Protein AF-A0A1B8Y623-F1 (afdb_monomer)

Nearest PDB structures (foldseek):
  3lg7-assembly1_C  TM=6.177E-01  e=3.007E-01  synthetic construct

Structure (mmCIF, N/CA/C/O backbone):
data_AF-A0A1B8Y623-F1
#
_entry.id   AF-A0A1B8Y623-F1
#
loop_
_atom_site.group_PDB
_atom_site.id
_atom_site.type_symbol
_atom_site.label_atom_id
_atom_site.label_alt_id
_atom_site.label_comp_id
_atom_site.label_asym_id
_atom_site.label_entity_id
_atom_site.label_seq_id
_atom_site.pdbx_PDB_ins_code
_atom_site.Cartn_x
_atom_site.Cartn_y
_atom_site.Cartn_z
_atom_site.occupancy
_atom_site.B_iso_or_equiv
_atom_site.auth_seq_id
_atom_site.auth_comp_id
_atom_site.auth_asym_id
_atom_site.auth_atom_id
_atom_site.pdbx_PDB_model_num
ATOM 1 N N . MET A 1 1 ? -13.563 -44.227 19.680 1.00 49.62 1 MET A N 1
ATOM 2 C CA . MET A 1 1 ? -14.742 -44.428 18.808 1.00 49.62 1 MET A CA 1
ATOM 3 C C . MET A 1 1 ? -15.336 -43.044 18.567 1.00 49.62 1 MET A C 1
ATOM 5 O O . MET A 1 1 ? -15.909 -42.507 19.497 1.00 49.62 1 MET A O 1
ATOM 9 N N . ALA A 1 2 ? -15.130 -42.339 17.462 1.00 50.56 2 ALA A N 1
ATOM 10 C CA . ALA A 1 2 ? -14.701 -42.724 16.129 1.00 50.56 2 ALA A CA 1
ATOM 11 C C . ALA A 1 2 ? -13.635 -41.743 15.606 1.00 50.56 2 ALA A C 1
ATOM 13 O O . ALA A 1 2 ? -13.769 -40.533 15.778 1.00 50.56 2 ALA A O 1
ATOM 14 N N . ASP A 1 3 ? -12.597 -42.313 14.998 1.00 50.31 3 ASP A N 1
ATOM 15 C CA . ASP A 1 3 ? -11.671 -41.646 14.091 1.00 50.31 3 ASP A CA 1
ATOM 16 C C . ASP A 1 3 ? -12.395 -41.379 12.769 1.00 50.31 3 ASP A C 1
ATOM 18 O O . ASP A 1 3 ? -12.909 -42.317 12.156 1.00 50.31 3 ASP A O 1
ATOM 22 N N . THR A 1 4 ? -12.396 -40.130 12.305 1.00 61.69 4 THR A N 1
ATOM 23 C CA . THR A 1 4 ? -12.711 -39.820 10.906 1.00 61.69 4 THR A CA 1
ATOM 24 C C . THR A 1 4 ? -11.558 -39.022 10.325 1.00 61.69 4 THR A C 1
ATOM 26 O O . THR A 1 4 ? -11.451 -37.805 10.461 1.00 61.69 4 THR A O 1
ATOM 29 N N . LEU A 1 5 ? -10.667 -39.797 9.724 1.00 59.12 5 LEU A N 1
ATOM 30 C CA . LEU A 1 5 ? -9.517 -39.425 8.926 1.00 59.12 5 LEU A CA 1
ATOM 31 C C . LEU A 1 5 ? -10.034 -38.917 7.567 1.00 59.12 5 LEU A C 1
ATOM 33 O O . LEU A 1 5 ? -10.487 -39.713 6.750 1.00 59.12 5 LEU A O 1
ATOM 37 N N . LEU A 1 6 ? -10.020 -37.601 7.339 1.00 58.44 6 LEU A N 1
ATOM 38 C CA . LEU A 1 6 ? -10.226 -37.022 6.007 1.00 58.44 6 LEU A CA 1
ATOM 39 C C . LEU A 1 6 ? -8.865 -36.684 5.407 1.00 58.44 6 LEU A C 1
ATOM 41 O O . LEU A 1 6 ? -8.261 -35.651 5.684 1.00 58.44 6 LEU A O 1
ATOM 45 N N . GLN A 1 7 ? -8.392 -37.639 4.617 1.00 50.59 7 GLN A N 1
ATOM 46 C CA . GLN A 1 7 ? -7.252 -37.549 3.727 1.00 50.59 7 GLN A CA 1
ATOM 47 C C . GLN A 1 7 ? -7.792 -37.097 2.363 1.00 50.59 7 GLN A C 1
ATOM 49 O O . GLN A 1 7 ? -8.251 -37.916 1.574 1.00 50.59 7 GLN A O 1
ATOM 54 N N . GLU A 1 8 ? -7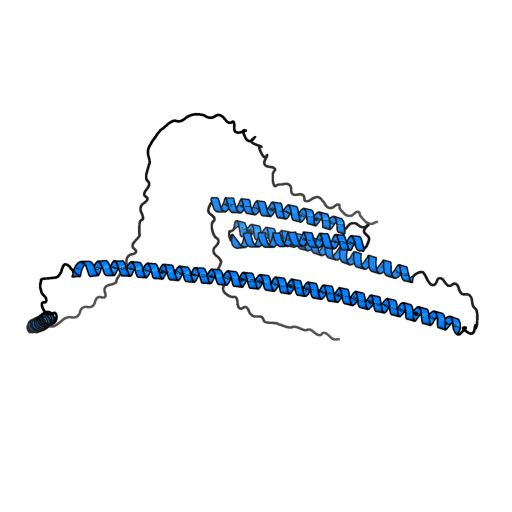.802 -35.787 2.110 1.00 57.69 8 GLU A N 1
ATOM 55 C CA . GLU A 1 8 ? -7.973 -35.251 0.755 1.00 57.69 8 GLU A CA 1
ATOM 56 C C . GLU A 1 8 ? -6.587 -35.067 0.129 1.00 57.69 8 GLU A C 1
ATOM 58 O O . GLU A 1 8 ? -5.904 -34.062 0.325 1.00 57.69 8 GLU A O 1
ATOM 63 N N . GLU A 1 9 ? -6.160 -36.088 -0.614 1.00 56.00 9 GLU A N 1
ATOM 64 C CA . GLU A 1 9 ? -5.077 -35.992 -1.590 1.00 56.00 9 GLU A CA 1
ATOM 65 C C . GLU A 1 9 ? -5.577 -35.206 -2.812 1.00 56.00 9 GLU A C 1
ATOM 67 O O . GLU A 1 9 ? -6.118 -35.760 -3.767 1.00 56.00 9 GLU A O 1
ATOM 72 N N . GLY A 1 10 ? -5.408 -33.885 -2.769 1.00 56.00 10 GLY A N 1
ATOM 73 C CA . GLY A 1 10 ? -5.529 -33.012 -3.934 1.00 56.00 10 GLY A CA 1
ATOM 74 C C . GLY A 1 10 ? -4.239 -33.035 -4.751 1.00 56.00 10 GLY A C 1
ATOM 75 O O . GLY A 1 10 ? -3.287 -32.318 -4.447 1.00 56.00 10 GLY A O 1
ATOM 76 N N . ALA A 1 11 ? -4.201 -33.882 -5.777 1.00 55.94 11 ALA A N 1
ATOM 77 C CA . ALA A 1 11 ? -3.139 -33.938 -6.773 1.00 55.94 11 ALA A CA 1
ATOM 78 C C . ALA A 1 11 ? -3.248 -32.769 -7.773 1.00 55.94 11 ALA A C 1
ATOM 80 O O . ALA A 1 11 ? -3.651 -32.963 -8.918 1.00 55.94 11 ALA A O 1
ATOM 81 N N . ASP A 1 12 ? -2.849 -31.564 -7.363 1.00 53.03 12 ASP A N 1
ATOM 82 C CA . ASP A 1 12 ? -2.636 -30.445 -8.289 1.00 53.03 12 ASP A CA 1
ATOM 83 C C . ASP A 1 12 ? -1.227 -30.534 -8.880 1.00 53.03 12 ASP A C 1
ATOM 85 O O . ASP A 1 12 ? -0.233 -30.005 -8.378 1.00 53.03 12 ASP A O 1
ATOM 89 N N . ASN A 1 13 ? -1.171 -31.318 -9.952 1.00 48.97 13 ASN A N 1
ATOM 90 C CA . ASN A 1 13 ? 0.014 -31.637 -10.719 1.00 48.97 13 ASN A CA 1
ATOM 91 C C . ASN A 1 13 ? 0.504 -30.412 -11.507 1.00 48.97 13 ASN A C 1
ATOM 93 O O . ASN A 1 13 ? -0.263 -29.709 -12.167 1.00 48.97 13 ASN A O 1
ATOM 97 N N . LEU A 1 14 ? 1.813 -30.193 -11.422 1.00 52.66 14 LEU A N 1
ATOM 98 C CA . LEU A 1 14 ? 2.564 -29.085 -11.985 1.00 52.66 14 LEU A CA 1
ATOM 99 C C . LEU A 1 14 ? 2.346 -28.932 -13.499 1.00 52.66 14 LEU A C 1
ATOM 101 O O . LEU A 1 14 ? 2.847 -29.724 -14.295 1.00 52.66 14 LEU A O 1
ATOM 105 N N . THR A 1 15 ? 1.773 -27.808 -13.923 1.00 50.00 15 THR A N 1
ATOM 106 C CA . THR A 1 15 ? 2.213 -27.160 -15.165 1.00 50.00 15 THR A CA 1
ATOM 107 C C . THR A 1 15 ? 3.354 -26.212 -14.820 1.00 50.00 15 THR A C 1
ATOM 109 O O . THR A 1 15 ? 3.158 -25.011 -14.627 1.00 50.00 15 THR A O 1
ATOM 112 N N . GLU A 1 16 ? 4.555 -26.776 -14.702 1.00 50.34 16 GLU A N 1
ATOM 113 C CA . GLU A 1 16 ? 5.818 -26.048 -14.598 1.00 50.34 16 GLU A CA 1
ATOM 114 C C . GLU A 1 16 ? 6.080 -25.368 -15.950 1.00 50.34 16 GLU A C 1
ATOM 116 O O . GLU A 1 16 ? 6.773 -25.873 -16.833 1.00 50.34 16 GLU A O 1
ATOM 121 N N . ALA A 1 17 ? 5.417 -24.230 -16.167 1.00 56.19 17 ALA A N 1
ATOM 122 C CA . ALA A 1 17 ? 5.693 -23.373 -17.303 1.00 56.19 17 ALA A CA 1
ATOM 123 C C . ALA A 1 17 ? 7.178 -23.005 -17.239 1.00 56.19 17 ALA A C 1
ATOM 125 O O . ALA A 1 17 ? 7.619 -22.353 -16.297 1.00 56.19 17 ALA A O 1
ATOM 126 N N . SER A 1 18 ? 7.947 -23.461 -18.228 1.00 54.50 18 SER A N 1
ATOM 127 C CA . SER A 1 18 ? 9.376 -23.195 -18.374 1.00 54.50 18 SER A CA 1
ATOM 128 C C . SER A 1 18 ? 9.623 -21.682 -18.458 1.00 54.50 18 SER A C 1
ATOM 130 O O . SER A 1 18 ? 9.626 -21.078 -19.535 1.00 54.50 18 SER A O 1
ATOM 132 N N . VAL A 1 19 ? 9.787 -21.037 -17.300 1.00 67.75 19 VAL A N 1
ATOM 133 C CA . VAL A 1 19 ? 10.164 -19.629 -17.202 1.00 67.75 19 VAL A CA 1
ATOM 134 C C . VAL A 1 19 ? 11.637 -19.555 -17.571 1.00 67.75 19 VAL A C 1
ATOM 136 O O . VAL A 1 19 ? 12.518 -19.829 -16.759 1.00 67.75 19 VAL A O 1
ATOM 139 N N . LYS A 1 20 ? 11.910 -19.213 -18.833 1.00 78.31 20 LYS A N 1
ATOM 140 C CA . LYS A 1 20 ? 13.273 -18.950 -19.304 1.00 78.31 20 LYS A CA 1
ATOM 141 C C . LYS A 1 20 ? 13.940 -17.944 -18.349 1.00 78.31 20 LYS A C 1
ATOM 143 O O . LYS A 1 20 ? 13.344 -16.893 -18.093 1.00 78.31 20 LYS A O 1
ATOM 148 N N . PRO A 1 21 ? 15.149 -18.229 -17.832 1.00 75.12 21 PRO A N 1
ATOM 149 C CA . PRO A 1 21 ? 15.810 -17.367 -16.861 1.00 75.12 21 PRO A CA 1
ATOM 150 C C . PRO A 1 21 ? 15.999 -15.966 -17.447 1.00 75.12 21 PRO A C 1
ATOM 152 O O . PRO A 1 21 ? 16.579 -15.784 -18.522 1.00 75.12 21 PRO A O 1
ATOM 155 N N . LYS A 1 22 ? 15.455 -14.966 -16.748 1.00 80.19 22 LYS A N 1
ATOM 156 C CA . LYS A 1 22 ? 15.539 -13.559 -17.144 1.00 80.19 22 LYS A CA 1
ATOM 157 C C . LYS A 1 22 ? 17.007 -13.130 -17.068 1.00 80.19 22 LYS A C 1
ATOM 159 O O . LYS A 1 22 ? 17.642 -13.291 -16.031 1.00 80.19 22 LYS A O 1
ATOM 164 N N . ARG A 1 23 ? 17.564 -12.626 -18.175 1.00 85.06 23 ARG A N 1
ATOM 165 C CA . ARG A 1 23 ? 18.974 -12.203 -18.238 1.00 85.06 23 ARG A CA 1
ATOM 166 C C . ARG A 1 23 ? 19.215 -11.058 -17.247 1.00 85.06 23 ARG A C 1
ATOM 168 O O . ARG A 1 23 ? 18.448 -10.096 -17.232 1.00 85.06 23 ARG A O 1
ATOM 175 N N . VAL A 1 24 ? 20.266 -11.172 -16.439 1.00 85.56 24 VAL A N 1
ATOM 176 C CA . VAL A 1 24 ? 20.729 -10.107 -15.537 1.00 85.56 24 VAL A CA 1
ATOM 177 C C . VAL A 1 24 ? 21.512 -9.085 -16.359 1.00 85.56 24 VAL A C 1
ATOM 179 O O . VAL A 1 24 ? 22.412 -9.453 -17.117 1.00 85.56 24 VAL A O 1
ATOM 182 N N . THR A 1 25 ? 21.158 -7.807 -16.237 1.00 86.44 25 THR A N 1
ATOM 183 C CA . THR A 1 25 ? 21.786 -6.722 -17.005 1.00 86.44 25 THR A CA 1
ATOM 184 C C . THR A 1 25 ? 22.965 -6.141 -16.225 1.00 86.44 25 THR A C 1
ATOM 186 O O . THR A 1 25 ? 22.852 -5.890 -15.028 1.00 86.44 25 THR A O 1
ATOM 189 N N . LYS A 1 26 ? 24.100 -5.885 -16.887 1.00 90.00 26 LYS A N 1
ATOM 190 C CA . LYS A 1 26 ? 25.197 -5.089 -16.308 1.00 90.00 26 LYS A CA 1
ATOM 191 C C . LYS A 1 26 ? 24.937 -3.607 -16.579 1.00 90.00 26 LYS A C 1
ATOM 193 O O . LYS A 1 26 ? 24.734 -3.230 -17.731 1.00 90.00 26 LYS A O 1
ATOM 198 N N . LEU A 1 27 ? 24.923 -2.780 -15.536 1.00 89.00 27 LEU A N 1
ATOM 199 C CA . LEU A 1 27 ? 24.710 -1.336 -15.671 1.00 89.00 27 LEU A CA 1
ATOM 200 C C . LEU A 1 27 ? 25.965 -0.632 -16.191 1.00 89.00 27 LEU A C 1
ATOM 202 O O . LEU A 1 27 ? 27.092 -1.015 -15.875 1.00 89.00 27 LEU A O 1
ATOM 206 N N . SER A 1 28 ? 25.754 0.445 -16.950 1.00 94.31 28 SER A N 1
ATOM 207 C CA . SER A 1 28 ? 26.811 1.423 -17.211 1.00 94.31 28 SER A CA 1
ATOM 208 C C . SER A 1 28 ? 27.180 2.156 -15.916 1.00 94.31 28 SER A C 1
ATOM 210 O O . SER A 1 28 ? 26.351 2.259 -15.012 1.00 94.31 28 SER A O 1
ATOM 212 N N . TRP A 1 29 ? 28.388 2.723 -15.838 1.00 94.44 29 TRP A N 1
ATOM 213 C CA . TRP A 1 29 ? 28.832 3.479 -14.658 1.00 94.44 29 TRP A CA 1
ATOM 214 C C . TRP A 1 29 ? 27.854 4.605 -14.275 1.00 94.44 29 TRP A C 1
ATOM 216 O O . TRP A 1 29 ? 27.431 4.693 -13.128 1.00 94.44 29 TRP A O 1
ATOM 226 N N . LYS A 1 30 ? 27.389 5.387 -15.259 1.00 95.50 30 LYS A N 1
ATOM 227 C CA . LYS A 1 30 ? 26.415 6.468 -15.036 1.00 95.50 30 LYS A CA 1
ATOM 228 C C . LYS A 1 30 ? 25.046 5.948 -14.584 1.00 95.50 30 LYS A C 1
ATOM 230 O O . LYS A 1 30 ? 24.371 6.576 -13.777 1.00 95.50 30 LYS A O 1
ATOM 235 N N . SER A 1 31 ? 24.621 4.794 -15.100 1.00 93.56 31 SER A N 1
ATOM 236 C CA . SER A 1 31 ? 23.370 4.160 -14.667 1.00 93.56 31 SER A CA 1
ATOM 237 C C . SER A 1 31 ? 23.472 3.610 -13.244 1.00 93.56 31 SER A C 1
ATOM 239 O O . SER A 1 31 ? 22.478 3.634 -12.527 1.00 93.56 31 SER A O 1
ATOM 241 N N . LYS A 1 32 ? 24.658 3.138 -12.839 1.00 95.38 32 LYS A N 1
ATOM 242 C CA . LYS A 1 32 ? 24.933 2.695 -11.470 1.00 95.38 32 LYS A CA 1
ATOM 243 C C . LYS A 1 32 ? 24.890 3.864 -10.484 1.00 95.38 32 LYS A C 1
ATOM 245 O O . LYS A 1 32 ? 24.178 3.770 -9.496 1.00 95.38 32 LYS A O 1
ATOM 250 N N . GLU A 1 33 ? 25.538 4.981 -10.803 1.00 96.25 33 GLU A N 1
ATOM 251 C CA . GLU A 1 33 ? 25.463 6.204 -9.988 1.00 96.25 33 GLU A CA 1
ATOM 252 C C . GLU A 1 33 ? 24.008 6.677 -9.816 1.00 96.25 33 GLU A C 1
ATOM 254 O O . GLU A 1 33 ? 23.556 6.933 -8.703 1.00 96.25 33 GLU A O 1
ATOM 259 N N . ASN A 1 34 ? 23.226 6.709 -10.902 1.00 96.12 34 ASN A N 1
ATOM 260 C CA . ASN A 1 34 ? 21.810 7.074 -10.822 1.00 96.12 34 ASN A CA 1
ATOM 261 C C . ASN A 1 34 ? 20.988 6.083 -9.978 1.00 96.12 34 ASN A C 1
ATOM 263 O O . ASN A 1 34 ? 20.088 6.492 -9.251 1.00 96.12 34 ASN A O 1
ATOM 267 N N . PHE A 1 35 ? 21.281 4.784 -10.078 1.00 96.44 35 PHE A N 1
ATOM 268 C CA . PHE A 1 35 ? 20.641 3.761 -9.254 1.00 96.44 35 PHE A CA 1
ATOM 269 C C . PHE A 1 35 ? 20.927 3.981 -7.764 1.00 96.44 35 PHE A C 1
ATOM 271 O O . PHE A 1 35 ? 19.989 3.971 -6.971 1.00 96.44 35 PHE A O 1
ATOM 278 N N . GLU A 1 36 ? 22.186 4.229 -7.400 1.00 97.19 36 GLU A N 1
ATOM 279 C CA . GLU A 1 36 ? 22.603 4.486 -6.017 1.00 97.19 36 GLU A CA 1
ATOM 280 C C . GLU A 1 36 ? 21.920 5.734 -5.442 1.00 97.19 36 GLU A C 1
ATOM 282 O O . GLU A 1 36 ? 21.384 5.676 -4.337 1.00 97.19 36 GLU A O 1
ATOM 287 N N . ILE A 1 37 ? 21.847 6.827 -6.211 1.00 97.31 37 ILE A N 1
ATOM 288 C CA . ILE A 1 37 ? 21.150 8.056 -5.797 1.00 97.31 37 ILE A CA 1
ATOM 289 C C . ILE A 1 37 ? 19.665 7.780 -5.536 1.00 97.31 37 ILE A C 1
ATOM 291 O O . ILE A 1 37 ? 19.159 8.092 -4.461 1.00 97.31 37 ILE A O 1
ATOM 295 N N . THR A 1 38 ? 18.961 7.159 -6.487 1.00 97.62 38 THR A N 1
ATOM 296 C CA . THR A 1 38 ? 17.529 6.857 -6.325 1.00 97.62 38 THR A CA 1
ATOM 297 C C . THR A 1 38 ? 17.280 5.881 -5.169 1.00 97.62 38 THR A C 1
ATOM 299 O O . THR A 1 38 ? 16.293 6.009 -4.445 1.00 97.62 38 THR A O 1
ATOM 302 N N . MET A 1 39 ? 18.165 4.902 -4.969 1.00 97.56 39 MET A N 1
ATOM 303 C CA . MET A 1 39 ? 18.090 3.960 -3.852 1.00 97.56 39 MET A CA 1
ATOM 304 C C . MET A 1 39 ? 18.246 4.668 -2.499 1.00 97.56 39 MET A C 1
ATOM 306 O O . MET A 1 39 ? 17.481 4.385 -1.574 1.00 97.56 39 MET A O 1
ATOM 310 N N . GLU A 1 40 ? 19.187 5.607 -2.388 1.00 97.75 40 GLU A N 1
ATOM 311 C CA . GLU A 1 40 ? 19.388 6.418 -1.183 1.00 97.75 40 GLU A CA 1
ATOM 312 C C . GLU A 1 40 ? 18.165 7.301 -0.897 1.00 97.75 40 GLU A C 1
ATOM 314 O O . GLU A 1 40 ? 17.663 7.315 0.227 1.00 97.75 40 GLU A O 1
ATOM 319 N N . GLU A 1 41 ? 17.609 7.960 -1.919 1.00 97.69 41 GLU A N 1
ATOM 320 C CA . GLU A 1 41 ? 16.383 8.762 -1.795 1.00 97.69 41 GLU A CA 1
ATOM 321 C C . GLU A 1 41 ? 15.216 7.936 -1.231 1.00 97.69 41 GLU A C 1
ATOM 323 O O . GLU A 1 41 ? 14.570 8.336 -0.257 1.00 97.69 41 GLU A O 1
ATOM 328 N N . PHE A 1 42 ? 14.974 6.741 -1.786 1.00 98.38 42 PHE A N 1
ATOM 329 C CA . PHE A 1 42 ? 13.956 5.834 -1.252 1.00 98.38 42 PHE A CA 1
ATOM 330 C C . PHE A 1 42 ? 14.261 5.405 0.182 1.00 98.38 42 PHE A C 1
ATOM 332 O O . PHE A 1 42 ? 13.339 5.321 0.995 1.00 98.38 42 PHE A O 1
ATOM 339 N N . SER A 1 43 ? 15.525 5.125 0.496 1.00 97.50 43 SER A N 1
ATOM 340 C CA . SER A 1 43 ? 15.951 4.661 1.818 1.00 97.50 43 SER A CA 1
ATOM 341 C C . SER A 1 43 ? 15.692 5.713 2.894 1.00 97.50 43 SER A C 1
ATOM 343 O O . SER A 1 43 ? 15.083 5.395 3.922 1.00 97.50 43 SER A O 1
ATOM 345 N N . VAL A 1 44 ? 16.057 6.972 2.633 1.00 97.94 44 VAL A N 1
ATOM 346 C CA . VAL A 1 44 ? 15.801 8.111 3.527 1.00 97.94 44 VAL A CA 1
ATOM 347 C C . VAL A 1 44 ? 14.299 8.321 3.728 1.00 97.94 44 VAL A C 1
ATOM 349 O O . VAL A 1 44 ? 13.827 8.392 4.868 1.00 97.94 44 VAL A O 1
ATOM 352 N N . ASP A 1 45 ? 13.516 8.338 2.648 1.00 98.00 45 ASP A N 1
ATOM 353 C CA . ASP A 1 45 ? 12.065 8.531 2.731 1.00 98.00 45 ASP A CA 1
ATOM 354 C C . ASP A 1 45 ? 11.360 7.383 3.475 1.00 98.00 45 ASP A C 1
ATOM 356 O O . ASP A 1 45 ? 10.434 7.605 4.268 1.00 98.00 45 ASP A O 1
ATOM 360 N N . LEU A 1 46 ? 11.784 6.138 3.236 1.00 98.38 46 LEU A N 1
ATOM 361 C CA . LEU A 1 46 ? 11.255 4.955 3.914 1.00 98.38 46 LEU A CA 1
ATOM 362 C C . LEU A 1 46 ? 11.600 4.962 5.400 1.00 98.38 46 LEU A C 1
ATOM 364 O O . LEU A 1 46 ? 10.738 4.610 6.211 1.00 98.38 46 LEU A O 1
ATOM 368 N N . ALA A 1 47 ? 12.821 5.359 5.764 1.00 97.94 47 ALA A N 1
ATOM 369 C CA . ALA A 1 47 ? 13.233 5.511 7.153 1.00 97.94 47 ALA A CA 1
ATOM 370 C C . ALA A 1 47 ? 12.378 6.570 7.859 1.00 97.94 47 ALA A C 1
ATOM 372 O O . ALA A 1 47 ? 11.744 6.263 8.868 1.00 97.94 47 ALA A O 1
ATOM 373 N N . HIS A 1 48 ? 12.240 7.758 7.267 1.00 97.94 48 HIS A N 1
ATOM 374 C CA . HIS A 1 48 ? 11.449 8.849 7.835 1.00 97.94 48 HIS A CA 1
ATOM 375 C C . HIS A 1 48 ? 9.973 8.464 8.053 1.00 97.94 48 HIS A C 1
ATOM 377 O O . HIS A 1 48 ? 9.393 8.689 9.120 1.00 97.94 48 HIS A O 1
ATOM 383 N N . ARG A 1 49 ? 9.338 7.825 7.061 1.00 97.81 49 ARG A N 1
ATOM 384 C CA . ARG A 1 49 ? 7.944 7.358 7.191 1.00 97.81 49 ARG A CA 1
ATOM 385 C C . ARG A 1 49 ? 7.798 6.235 8.212 1.00 97.81 49 ARG A C 1
ATOM 387 O O . ARG A 1 49 ? 6.782 6.168 8.910 1.00 97.81 49 ARG A O 1
ATOM 394 N N . TRP A 1 50 ? 8.789 5.352 8.304 1.00 98.50 50 TRP A N 1
ATOM 395 C CA . TRP A 1 50 ? 8.791 4.288 9.297 1.00 98.50 50 TRP A CA 1
ATOM 396 C C . TRP A 1 50 ? 8.936 4.838 10.718 1.00 98.50 50 TRP A C 1
ATOM 398 O O . TRP A 1 50 ? 8.151 4.465 11.585 1.00 98.50 50 TRP A O 1
ATOM 408 N N . GLU A 1 51 ? 9.847 5.781 10.959 1.00 98.19 51 GLU A N 1
ATOM 409 C CA . GLU A 1 51 ? 9.985 6.466 12.252 1.00 98.19 51 GLU A CA 1
ATOM 410 C C . GLU A 1 51 ? 8.680 7.139 12.674 1.00 98.19 51 GLU A C 1
ATOM 412 O O . GLU A 1 51 ? 8.217 6.971 13.805 1.00 98.19 51 GLU A O 1
ATOM 417 N N . ARG A 1 52 ? 8.018 7.824 11.736 1.00 98.06 52 ARG A N 1
ATOM 418 C CA . ARG A 1 52 ? 6.698 8.410 11.978 1.00 98.06 52 ARG A CA 1
ATOM 419 C C . ARG A 1 52 ? 5.654 7.345 12.322 1.00 98.06 52 ARG A C 1
ATOM 421 O O . ARG A 1 52 ? 4.841 7.555 13.217 1.00 98.06 52 ARG A O 1
ATOM 428 N N . THR A 1 53 ? 5.686 6.192 11.656 1.00 98.38 53 THR A N 1
ATOM 429 C CA . THR A 1 53 ? 4.810 5.054 11.979 1.00 98.38 53 THR A CA 1
ATOM 430 C C . THR A 1 53 ? 5.070 4.555 13.402 1.00 98.38 53 THR A C 1
ATOM 432 O O . THR A 1 53 ? 4.127 4.409 14.174 1.00 98.38 53 THR A O 1
ATOM 435 N N . VAL A 1 54 ? 6.337 4.369 13.784 1.00 98.19 54 VAL A N 1
ATOM 436 C CA . VAL A 1 54 ? 6.749 3.947 15.134 1.00 98.19 54 VAL A CA 1
ATOM 437 C C . VAL A 1 54 ? 6.316 4.956 16.202 1.00 98.19 54 VAL A C 1
ATOM 439 O O . VAL A 1 54 ? 5.883 4.552 17.284 1.00 98.19 54 VAL A O 1
ATOM 442 N N . HIS A 1 55 ? 6.369 6.255 15.903 1.00 97.94 55 HIS A N 1
ATOM 443 C CA . HIS A 1 55 ? 5.858 7.296 16.791 1.00 97.94 55 HIS A CA 1
ATOM 444 C C . HIS A 1 55 ? 4.360 7.104 17.080 1.00 97.94 55 HIS A C 1
ATOM 446 O O . HIS A 1 55 ? 3.971 7.011 18.244 1.00 97.94 55 HIS A O 1
ATOM 452 N N . TYR A 1 56 ? 3.530 6.931 16.046 1.00 97.44 56 TYR A N 1
ATOM 453 C CA . TYR A 1 56 ? 2.096 6.670 16.232 1.00 97.44 56 TYR A CA 1
ATOM 454 C C . TYR A 1 56 ? 1.809 5.305 16.870 1.00 97.44 56 TYR A C 1
ATOM 456 O O . TYR A 1 56 ? 0.881 5.202 17.667 1.00 97.44 56 TYR A O 1
ATOM 464 N N . MET A 1 57 ? 2.612 4.270 16.587 1.00 97.81 57 MET A N 1
ATOM 465 C CA . MET A 1 57 ? 2.534 2.982 17.296 1.00 97.81 57 MET A CA 1
ATOM 466 C C . MET A 1 57 ? 2.751 3.162 18.800 1.00 97.81 57 MET A C 1
ATOM 468 O O . MET A 1 57 ? 2.049 2.560 19.604 1.00 97.81 57 MET A O 1
ATOM 472 N N . SER A 1 58 ? 3.708 4.008 19.180 1.00 97.00 58 SER A N 1
ATOM 473 C CA . SER A 1 58 ? 3.989 4.320 20.583 1.00 97.00 58 SER A CA 1
ATOM 474 C C . SER A 1 58 ? 2.879 5.159 21.217 1.00 97.00 58 SER A C 1
ATOM 476 O O . SER A 1 58 ? 2.600 5.011 22.401 1.00 97.00 58 SER A O 1
ATOM 478 N N . GLU A 1 59 ? 2.222 6.029 20.444 1.00 95.75 59 GLU A N 1
ATOM 479 C CA . GLU A 1 59 ? 1.064 6.804 20.897 1.00 95.75 59 GLU A CA 1
ATOM 480 C C . GLU A 1 59 ? -0.133 5.891 21.210 1.00 95.75 59 GLU A C 1
ATOM 482 O O . GLU A 1 59 ? -0.738 6.030 22.271 1.00 95.75 59 GLU A O 1
ATOM 487 N N . VAL A 1 60 ? -0.461 4.928 20.340 1.00 96.31 60 VAL A N 1
ATOM 488 C CA . VAL A 1 60 ? -1.616 4.027 20.544 1.00 96.31 60 VAL A CA 1
ATOM 489 C C . VAL A 1 60 ? -1.396 2.998 21.656 1.00 96.31 60 VAL A C 1
ATOM 491 O O . VAL A 1 60 ? -2.356 2.522 22.260 1.00 96.31 60 VAL A O 1
ATOM 494 N N . THR A 1 61 ? -0.149 2.656 21.985 1.00 95.56 61 THR A N 1
ATOM 495 C CA . THR A 1 61 ? 0.152 1.711 23.073 1.00 95.56 61 THR A CA 1
ATOM 496 C C . THR A 1 61 ? 0.113 2.347 24.465 1.00 95.56 61 THR A C 1
ATOM 498 O O . THR A 1 61 ? 0.203 1.631 25.463 1.00 95.56 61 THR A O 1
ATOM 501 N N . GLN A 1 62 ? -0.092 3.665 24.586 1.00 94.31 62 GLN A N 1
ATOM 502 C CA . GLN A 1 62 ? -0.115 4.333 25.890 1.00 94.31 62 GLN A CA 1
ATOM 503 C C . GLN A 1 62 ? -1.317 3.901 26.751 1.00 94.31 62 GLN A C 1
ATOM 505 O O . GLN A 1 62 ? -2.462 3.984 26.292 1.00 94.31 62 GLN A O 1
ATOM 510 N N . PRO A 1 63 ? -1.113 3.514 28.026 1.00 87.31 63 PRO A N 1
ATOM 511 C CA . PRO A 1 63 ? -2.142 2.901 28.878 1.00 87.31 63 PRO A CA 1
ATOM 512 C C . PRO A 1 63 ? -3.289 3.846 29.290 1.00 87.31 63 PRO A C 1
ATOM 514 O O . PRO A 1 63 ? -4.355 3.381 29.688 1.00 87.31 63 PRO A O 1
ATOM 517 N N . SER A 1 64 ? -3.129 5.161 29.133 1.00 79.25 64 SER A N 1
ATOM 518 C CA . SER A 1 64 ? -4.012 6.180 29.732 1.00 79.25 64 SER A CA 1
ATOM 519 C C . SER A 1 64 ? -5.182 6.650 28.854 1.00 79.25 64 SER A C 1
ATOM 521 O O . SER A 1 64 ? -5.918 7.557 29.243 1.00 79.25 64 SER A O 1
ATOM 523 N N . GLN A 1 65 ? -5.340 6.100 27.651 1.00 84.75 65 GLN A N 1
ATOM 524 C CA . GLN A 1 65 ? -6.283 6.626 26.662 1.00 84.75 65 GLN A CA 1
ATOM 525 C C . GLN A 1 65 ? -7.717 6.132 26.877 1.00 84.75 65 GLN A C 1
ATOM 527 O O . GLN A 1 65 ? -7.962 4.956 27.148 1.00 84.75 65 GLN A O 1
ATOM 532 N N . ARG A 1 66 ? -8.679 7.047 26.706 1.00 94.06 66 ARG A N 1
ATOM 533 C CA . ARG A 1 66 ? -10.105 6.704 26.582 1.00 94.06 66 ARG A CA 1
ATOM 534 C C . ARG A 1 66 ? -10.368 6.060 25.218 1.00 94.06 66 ARG A C 1
ATOM 536 O O . ARG A 1 66 ? -9.666 6.369 24.261 1.00 94.06 66 ARG A O 1
ATOM 543 N N . VAL A 1 67 ? -11.438 5.268 25.106 1.00 94.38 67 VAL A N 1
ATOM 544 C CA . VAL A 1 67 ? -11.838 4.571 23.862 1.00 94.38 67 VAL A CA 1
ATOM 545 C C . VAL A 1 67 ? -11.799 5.489 22.633 1.00 94.38 67 VAL A C 1
ATOM 547 O O . VAL A 1 67 ? -11.066 5.203 21.696 1.00 94.38 67 VAL A O 1
ATOM 550 N N . LEU A 1 68 ? -12.474 6.645 22.676 1.00 93.38 68 LEU A N 1
ATOM 551 C CA . LEU A 1 68 ? -12.512 7.592 21.548 1.00 93.38 68 LEU A CA 1
ATOM 552 C C . LEU A 1 68 ? -11.127 8.141 21.155 1.00 93.38 68 LEU A C 1
ATOM 554 O O . LEU A 1 68 ? -10.862 8.401 19.983 1.00 93.38 68 LEU A O 1
ATOM 558 N N . GLN A 1 69 ? -10.233 8.337 22.129 1.00 94.75 69 GLN A N 1
ATOM 559 C CA . GLN A 1 69 ? -8.868 8.802 21.858 1.00 94.75 69 GLN A CA 1
ATOM 560 C C . GLN A 1 69 ? -8.048 7.701 21.186 1.00 94.75 69 GLN A C 1
ATOM 562 O O . GLN A 1 69 ? -7.321 7.982 20.235 1.00 94.75 69 GLN A O 1
ATOM 567 N N . LEU A 1 70 ? -8.210 6.463 21.659 1.00 95.50 70 LEU A N 1
ATOM 568 C CA . LEU A 1 70 ? -7.527 5.285 21.143 1.00 95.50 70 LEU A CA 1
ATOM 569 C C . LEU A 1 70 ? -7.980 4.963 19.711 1.00 95.50 70 LEU A C 1
ATOM 571 O O . LEU A 1 70 ? -7.143 4.731 18.846 1.00 95.50 70 LEU A O 1
ATOM 575 N N . GLU A 1 71 ? -9.282 5.048 19.428 1.00 95.19 71 GLU A N 1
ATOM 576 C CA . GLU A 1 71 ? -9.846 4.916 18.077 1.00 95.19 71 GLU A CA 1
ATOM 577 C C . GLU A 1 71 ? -9.296 5.991 17.127 1.00 95.19 71 GLU A C 1
ATOM 579 O O . GLU A 1 71 ? -8.823 5.679 16.031 1.00 95.19 71 GLU A O 1
ATOM 584 N N . GLY A 1 72 ? -9.280 7.257 17.559 1.00 95.25 72 GLY A N 1
ATOM 585 C CA . GLY A 1 72 ? -8.717 8.353 16.770 1.00 95.25 72 GLY A CA 1
ATOM 586 C C . GLY A 1 72 ? -7.213 8.203 16.511 1.00 95.25 72 GLY A C 1
ATOM 587 O O . GLY A 1 72 ? -6.745 8.467 15.401 1.00 95.25 72 GLY A O 1
ATOM 588 N N . ALA A 1 73 ? -6.446 7.762 17.511 1.00 95.94 73 ALA A N 1
ATOM 589 C CA . ALA A 1 73 ? -5.017 7.488 17.370 1.00 95.94 73 ALA A CA 1
ATOM 590 C C . ALA A 1 73 ? -4.759 6.286 16.444 1.00 95.94 73 ALA A C 1
ATOM 592 O O . ALA A 1 73 ? -3.885 6.355 15.579 1.00 95.94 73 ALA A O 1
ATOM 593 N N . LEU A 1 74 ? -5.574 5.230 16.541 1.00 96.19 74 LEU A N 1
ATOM 594 C CA . LEU A 1 74 ? -5.508 4.061 15.665 1.00 96.19 74 LEU A CA 1
ATOM 595 C C . LEU A 1 74 ? -5.772 4.429 14.197 1.00 96.19 74 LEU A C 1
ATOM 597 O O . LEU A 1 74 ? -5.090 3.915 13.311 1.00 96.19 74 LEU A O 1
ATOM 601 N N . LEU A 1 75 ? -6.715 5.336 13.923 1.00 96.62 75 LEU A N 1
ATOM 602 C CA . LEU A 1 75 ? -6.967 5.839 12.567 1.00 96.62 75 LEU A CA 1
ATOM 603 C C . LEU A 1 75 ? -5.765 6.609 12.001 1.00 96.62 75 LEU A C 1
ATOM 605 O O . LEU A 1 75 ? -5.365 6.361 10.862 1.00 96.62 75 LEU A O 1
ATOM 609 N N . ARG A 1 76 ? -5.145 7.498 12.794 1.00 96.69 76 ARG A N 1
ATOM 610 C CA . ARG A 1 76 ? -3.920 8.212 12.382 1.00 96.69 76 ARG A CA 1
ATOM 611 C C . ARG A 1 76 ? -2.776 7.244 12.093 1.00 96.69 76 ARG A C 1
ATOM 613 O O . ARG A 1 76 ? -2.126 7.359 11.057 1.00 96.69 76 ARG A O 1
ATOM 620 N N . PHE A 1 77 ? -2.574 6.268 12.976 1.00 97.50 77 PHE A N 1
ATOM 621 C CA . PHE A 1 77 ? -1.592 5.204 12.798 1.00 97.50 77 PHE A CA 1
ATOM 622 C C . PHE A 1 77 ? -1.810 4.427 11.490 1.00 97.50 77 PHE A C 1
ATOM 624 O O . PHE A 1 77 ? -0.876 4.305 10.696 1.00 97.50 77 PHE A O 1
ATOM 631 N N . LYS A 1 78 ? -3.043 3.959 11.232 1.00 97.06 78 LYS A N 1
ATOM 632 C CA . LYS A 1 78 ? -3.409 3.242 9.997 1.00 97.06 78 LYS A CA 1
ATOM 633 C C . LYS A 1 78 ? -3.097 4.084 8.756 1.00 97.06 78 LYS A C 1
ATOM 635 O O . LYS A 1 78 ? -2.404 3.608 7.861 1.00 97.06 78 LYS A O 1
ATOM 640 N N . SER A 1 79 ? -3.512 5.352 8.750 1.00 97.38 79 SER A N 1
ATOM 641 C CA . SER A 1 79 ? -3.265 6.272 7.635 1.00 97.38 79 SER A CA 1
ATOM 642 C C . SER A 1 79 ? -1.770 6.465 7.346 1.00 97.38 79 SER A C 1
ATOM 644 O O . SER A 1 79 ? -1.341 6.371 6.196 1.00 97.38 79 SER A O 1
ATOM 646 N N . VAL A 1 80 ? -0.942 6.677 8.374 1.00 97.25 80 VAL A N 1
ATOM 647 C CA . VAL A 1 80 ? 0.510 6.834 8.183 1.00 97.25 80 VAL A CA 1
ATOM 648 C C . VAL A 1 80 ? 1.141 5.544 7.660 1.00 97.25 80 VAL A C 1
ATOM 650 O O . VAL A 1 80 ? 1.926 5.598 6.710 1.00 97.25 80 VAL A O 1
ATOM 653 N N . TYR A 1 81 ? 0.759 4.385 8.196 1.00 98.25 81 TYR A N 1
ATOM 654 C CA . TYR A 1 81 ? 1.279 3.106 7.720 1.00 98.25 81 TYR A CA 1
ATOM 655 C C . TYR A 1 81 ? 0.887 2.812 6.261 1.00 98.25 81 TYR A C 1
ATOM 657 O O . TYR A 1 81 ? 1.723 2.347 5.488 1.00 98.25 81 TYR A O 1
ATOM 665 N N . GLU A 1 82 ? -0.321 3.171 5.823 1.00 98.00 82 GLU A N 1
ATOM 666 C CA . GLU A 1 82 ? -0.714 3.069 4.409 1.00 98.00 82 GLU A CA 1
ATOM 667 C C . GLU A 1 82 ? 0.188 3.916 3.499 1.00 98.00 82 GLU A C 1
ATOM 669 O O . GLU A 1 82 ? 0.587 3.479 2.415 1.00 98.00 82 GLU A O 1
ATOM 674 N N . THR A 1 83 ? 0.562 5.127 3.929 1.00 97.50 83 THR A N 1
ATOM 675 C CA . THR A 1 83 ? 1.498 5.960 3.154 1.00 97.50 83 THR A CA 1
ATOM 676 C C . THR A 1 83 ? 2.909 5.374 3.097 1.00 97.50 83 THR A C 1
ATOM 678 O O . THR A 1 83 ? 3.604 5.583 2.101 1.00 97.50 83 THR A O 1
ATOM 681 N N . TYR A 1 84 ? 3.330 4.639 4.130 1.00 98.31 84 TYR A N 1
ATOM 682 C CA . TYR A 1 84 ? 4.573 3.870 4.133 1.00 98.31 84 TYR A CA 1
ATOM 683 C C . TYR A 1 84 ? 4.486 2.686 3.156 1.00 98.31 84 TYR A C 1
ATOM 685 O O . TYR A 1 84 ? 5.342 2.555 2.286 1.00 98.31 84 TYR A O 1
ATOM 693 N N . GLN A 1 85 ? 3.403 1.901 3.189 1.00 98.44 85 GLN A N 1
ATOM 694 C CA . GLN A 1 85 ? 3.190 0.770 2.273 1.00 98.44 85 GLN A CA 1
ATOM 695 C C . GLN A 1 85 ? 3.177 1.190 0.793 1.00 98.44 85 GLN A C 1
ATOM 697 O O . GLN A 1 85 ? 3.764 0.519 -0.062 1.00 98.44 85 GLN A O 1
ATOM 702 N N . LYS A 1 86 ? 2.558 2.333 0.473 1.00 98.12 86 LYS A N 1
ATOM 703 C CA . LYS A 1 86 ? 2.597 2.916 -0.881 1.00 98.12 86 LYS A CA 1
ATOM 704 C C . LYS A 1 86 ? 4.020 3.259 -1.331 1.00 98.12 86 LYS A C 1
ATOM 706 O O . LYS A 1 86 ? 4.312 3.181 -2.519 1.00 98.12 86 LYS A O 1
ATOM 711 N N . LEU A 1 87 ? 4.908 3.639 -0.412 1.00 98.06 87 LEU A N 1
ATOM 712 C CA . LEU A 1 87 ? 6.311 3.878 -0.741 1.00 98.06 87 LEU A CA 1
ATOM 713 C C . LEU A 1 87 ? 7.084 2.559 -0.899 1.00 98.06 87 LEU A C 1
ATOM 715 O O . LEU A 1 87 ? 7.824 2.419 -1.868 1.00 98.06 87 LEU A O 1
ATOM 719 N N . CYS A 1 88 ? 6.843 1.564 -0.034 1.00 98.19 88 CYS A N 1
ATOM 720 C CA . CYS A 1 88 ? 7.437 0.227 -0.160 1.00 98.19 88 CYS A CA 1
ATOM 721 C C . CYS A 1 88 ? 7.140 -0.401 -1.526 1.00 98.19 88 CYS A C 1
ATOM 723 O O . CYS A 1 88 ? 8.037 -0.915 -2.185 1.00 98.19 88 CYS A O 1
ATOM 725 N N . THR A 1 89 ? 5.886 -0.330 -1.981 1.00 98.06 89 THR A N 1
ATOM 726 C CA . THR A 1 89 ? 5.475 -0.883 -3.285 1.00 98.06 89 THR A CA 1
ATOM 727 C C . THR A 1 89 ? 6.173 -0.195 -4.459 1.00 98.06 89 THR A C 1
ATOM 729 O O . THR A 1 89 ? 6.597 -0.877 -5.395 1.00 98.06 89 THR A O 1
ATOM 732 N N . LYS A 1 90 ? 6.360 1.131 -4.402 1.00 98.31 90 LYS A N 1
ATOM 733 C CA . LYS A 1 90 ? 7.146 1.881 -5.396 1.00 98.31 90 LYS A CA 1
ATOM 734 C C . LYS A 1 90 ? 8.612 1.453 -5.400 1.00 98.31 90 LYS A C 1
ATOM 736 O O . LYS A 1 90 ? 9.132 1.134 -6.465 1.00 98.31 90 LYS A O 1
ATOM 741 N N . TYR A 1 91 ? 9.239 1.380 -4.226 1.00 98.56 91 TYR A N 1
ATOM 742 C CA . TYR A 1 91 ? 10.638 0.972 -4.092 1.00 98.56 91 TYR A CA 1
ATOM 743 C C . TYR A 1 91 ? 10.868 -0.458 -4.601 1.00 98.56 91 TYR A C 1
ATOM 745 O O . TYR A 1 91 ? 11.728 -0.692 -5.444 1.00 98.56 91 TYR A O 1
ATOM 753 N N . MET A 1 92 ? 10.019 -1.411 -4.205 1.00 97.94 92 MET A N 1
ATOM 754 C CA . MET A 1 92 ? 10.086 -2.787 -4.708 1.00 97.94 92 MET A CA 1
ATOM 755 C C . MET A 1 92 ? 9.898 -2.864 -6.227 1.00 97.94 92 MET A C 1
ATOM 757 O O . MET A 1 92 ? 10.552 -3.669 -6.887 1.00 97.94 92 MET A O 1
ATOM 761 N N . SER A 1 93 ? 9.015 -2.039 -6.796 1.00 97.62 93 SER A N 1
ATOM 762 C CA . SER A 1 93 ? 8.812 -1.982 -8.249 1.00 97.62 93 SER A CA 1
ATOM 763 C C . SER A 1 93 ? 10.054 -1.453 -8.970 1.00 97.62 93 SER A C 1
ATOM 765 O O . SER A 1 93 ? 10.439 -2.019 -9.989 1.00 97.62 93 SER A O 1
ATOM 767 N N . PHE A 1 94 ? 10.706 -0.427 -8.414 1.00 98.00 94 PHE A N 1
ATOM 768 C CA . PHE A 1 94 ? 11.977 0.114 -8.902 1.00 98.00 94 PHE A CA 1
ATOM 769 C C . PHE A 1 94 ? 13.111 -0.927 -8.866 1.00 98.00 94 PHE A C 1
ATOM 771 O O . PHE A 1 94 ? 13.823 -1.111 -9.855 1.00 98.00 94 PHE A O 1
ATOM 778 N N . LEU A 1 95 ? 13.248 -1.676 -7.769 1.00 97.38 95 LEU A N 1
ATOM 779 C CA . LEU A 1 95 ? 14.264 -2.728 -7.658 1.00 97.38 95 LEU A CA 1
ATOM 780 C C . LEU A 1 95 ? 14.020 -3.877 -8.650 1.00 97.38 95 LEU A C 1
ATOM 782 O O . LEU A 1 95 ? 14.958 -4.368 -9.286 1.00 97.38 95 LEU A O 1
ATOM 786 N N . LYS A 1 96 ? 12.751 -4.273 -8.833 1.00 96.00 96 LYS A N 1
ATOM 787 C CA . LYS A 1 96 ? 12.337 -5.309 -9.796 1.00 96.00 96 LYS A CA 1
ATOM 788 C C . LYS A 1 96 ? 12.534 -4.881 -11.248 1.00 96.00 96 LYS A C 1
ATOM 790 O O . LYS A 1 96 ? 12.880 -5.722 -12.079 1.00 96.00 96 LYS A O 1
ATOM 795 N N . SER A 1 97 ? 12.286 -3.612 -11.574 1.00 95.38 97 SER A N 1
ATOM 796 C CA . SER A 1 97 ? 12.456 -3.101 -12.937 1.00 95.38 97 SER A CA 1
ATOM 797 C C . SER A 1 97 ? 13.926 -2.918 -13.306 1.00 95.38 97 SER A C 1
ATOM 799 O O . SER A 1 97 ? 14.286 -3.173 -14.453 1.00 95.38 97 SER A O 1
ATOM 801 N N . THR A 1 98 ? 14.774 -2.550 -12.341 1.00 95.50 98 THR A N 1
ATOM 802 C CA . THR A 1 98 ? 16.222 -2.385 -12.546 1.00 95.50 98 THR A CA 1
ATOM 803 C C . THR A 1 98 ? 16.908 -3.711 -12.902 1.00 95.50 98 THR A C 1
ATOM 805 O O . THR A 1 98 ? 17.752 -3.741 -13.797 1.00 95.50 98 THR A O 1
ATOM 808 N N . ASN A 1 99 ? 16.486 -4.820 -12.277 1.00 93.19 99 ASN A N 1
ATOM 809 C CA . ASN A 1 99 ? 16.877 -6.194 -12.632 1.00 93.19 99 ASN A CA 1
ATOM 810 C C . ASN A 1 99 ? 18.404 -6.418 -12.741 1.00 93.19 99 ASN A C 1
ATOM 812 O O . ASN A 1 99 ? 18.888 -7.107 -13.648 1.00 93.19 99 ASN A O 1
ATOM 816 N N . T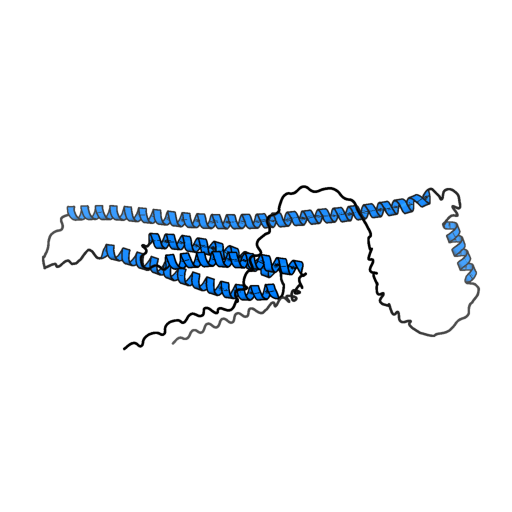HR A 1 100 ? 19.160 -5.831 -11.816 1.00 95.31 100 THR A N 1
ATOM 817 C CA . THR A 1 100 ? 20.578 -6.135 -11.606 1.00 95.31 100 THR A CA 1
ATOM 818 C C . THR A 1 100 ? 20.750 -7.092 -10.439 1.00 95.31 100 THR A C 1
ATOM 820 O O . THR A 1 100 ? 19.840 -7.287 -9.640 1.00 95.31 100 THR A O 1
ATOM 823 N N . GLU A 1 101 ? 21.930 -7.694 -10.318 1.00 95.25 101 GLU A N 1
ATOM 824 C CA . GLU A 1 101 ? 22.270 -8.515 -9.152 1.00 95.25 101 GLU A CA 1
ATOM 825 C C . GLU A 1 101 ? 22.143 -7.712 -7.846 1.00 95.25 101 GLU A C 1
ATOM 827 O O . GLU A 1 101 ? 21.414 -8.121 -6.946 1.00 95.25 101 GLU A O 1
ATOM 832 N N . GLU A 1 102 ? 22.728 -6.508 -7.808 1.00 95.50 102 GLU A N 1
ATOM 833 C CA . GLU A 1 102 ? 22.635 -5.580 -6.672 1.00 95.50 102 GLU A CA 1
ATOM 834 C C . GLU A 1 102 ? 21.172 -5.226 -6.332 1.00 95.50 102 GLU A C 1
ATOM 836 O O . GLU A 1 102 ? 20.778 -5.287 -5.167 1.00 95.50 102 GLU A O 1
ATOM 841 N N . SER A 1 103 ? 20.327 -4.924 -7.331 1.00 96.50 103 SER A N 1
ATOM 842 C CA . SER A 1 103 ? 18.924 -4.561 -7.081 1.00 96.50 103 SER A CA 1
ATOM 843 C C . SER A 1 103 ? 18.077 -5.744 -6.606 1.00 96.50 103 SER A C 1
ATOM 845 O O . SER A 1 103 ? 17.135 -5.559 -5.835 1.00 96.50 103 SER A O 1
ATOM 847 N N . LEU A 1 104 ? 18.398 -6.966 -7.041 1.00 96.12 104 LEU A N 1
ATOM 848 C CA . LEU A 1 104 ? 17.718 -8.187 -6.605 1.00 96.12 104 LEU A CA 1
ATOM 849 C C . LEU A 1 104 ? 18.133 -8.608 -5.190 1.00 96.12 104 LEU A C 1
ATOM 851 O O . LEU A 1 104 ? 17.291 -9.093 -4.432 1.00 96.12 104 LEU A O 1
ATOM 855 N N . GLU A 1 105 ? 19.400 -8.429 -4.816 1.00 96.56 105 GLU A N 1
ATOM 856 C CA . GLU A 1 105 ? 19.847 -8.630 -3.435 1.00 96.56 105 GLU A CA 1
ATOM 857 C C . GLU A 1 105 ? 19.182 -7.641 -2.482 1.00 96.56 105 GLU A C 1
ATOM 859 O O . GLU A 1 105 ? 18.643 -8.044 -1.448 1.00 96.56 105 GLU A O 1
ATOM 864 N N . GLU A 1 106 ? 19.171 -6.363 -2.854 1.00 97.69 106 GLU A N 1
ATOM 865 C CA . GLU A 1 106 ? 18.534 -5.315 -2.065 1.00 97.69 106 GLU A CA 1
ATOM 866 C C . GLU A 1 106 ? 17.025 -5.553 -1.933 1.00 97.69 106 GLU A C 1
ATOM 868 O O . GLU A 1 106 ? 16.467 -5.421 -0.846 1.00 97.69 106 GLU A O 1
ATOM 873 N N . LEU A 1 107 ? 16.368 -6.029 -2.998 1.00 97.56 107 LEU A N 1
ATOM 874 C CA . LEU A 1 107 ? 14.958 -6.416 -2.951 1.00 97.56 107 LEU A CA 1
ATOM 875 C C . LEU A 1 107 ? 14.701 -7.497 -1.900 1.00 97.56 107 LEU A C 1
ATOM 877 O O . LEU A 1 107 ? 13.767 -7.357 -1.114 1.00 97.56 107 LEU A O 1
ATOM 881 N N . LYS A 1 108 ? 15.531 -8.547 -1.847 1.00 97.50 108 LYS A N 1
ATOM 882 C CA . LYS A 1 108 ? 15.392 -9.623 -0.850 1.00 97.50 108 LYS A CA 1
ATOM 883 C C . LYS A 1 108 ? 15.580 -9.101 0.576 1.00 97.50 108 LYS A C 1
ATOM 885 O O . LYS A 1 108 ? 14.794 -9.442 1.460 1.00 97.50 108 LYS A O 1
ATOM 890 N N . ARG A 1 109 ? 16.600 -8.261 0.805 1.00 97.88 109 ARG A N 1
ATOM 891 C CA . ARG A 1 109 ? 16.853 -7.635 2.118 1.00 97.88 109 ARG A CA 1
ATOM 892 C C . ARG A 1 109 ? 15.669 -6.771 2.546 1.00 97.88 109 ARG A C 1
ATOM 894 O O . ARG A 1 109 ? 15.183 -6.893 3.672 1.00 97.88 109 ARG A O 1
ATOM 901 N N . PHE A 1 110 ? 15.175 -5.940 1.633 1.00 98.06 110 PHE A N 1
ATOM 902 C CA . PHE A 1 110 ? 14.049 -5.056 1.885 1.00 98.06 110 PHE A CA 1
ATOM 903 C C . PHE A 1 110 ? 12.740 -5.820 2.120 1.00 98.06 110 PHE A C 1
ATOM 905 O O . PHE A 1 110 ? 11.989 -5.467 3.027 1.00 98.06 110 PHE A O 1
ATOM 912 N N . GLU A 1 111 ? 12.464 -6.878 1.353 1.00 97.62 111 GLU A N 1
ATOM 913 C CA . GLU A 1 111 ? 11.286 -7.733 1.541 1.00 97.62 111 GLU A CA 1
ATOM 914 C C . GLU A 1 111 ? 11.261 -8.345 2.945 1.00 97.62 111 GLU A C 1
ATOM 916 O O . GLU A 1 111 ? 10.241 -8.241 3.629 1.00 97.62 111 GLU A O 1
ATOM 921 N N . HIS A 1 112 ? 12.387 -8.895 3.410 1.00 97.62 112 HIS A N 1
ATOM 922 C CA . HIS A 1 112 ? 12.514 -9.425 4.769 1.00 97.62 112 HIS A CA 1
ATOM 923 C C . HIS A 1 112 ? 12.251 -8.346 5.833 1.00 97.62 112 HIS A C 1
ATOM 925 O O . HIS A 1 112 ? 11.395 -8.513 6.703 1.00 97.62 112 HIS A O 1
ATOM 931 N N . LEU A 1 113 ? 12.921 -7.193 5.733 1.00 97.56 113 LEU A N 1
ATOM 932 C CA . LEU A 1 113 ? 12.726 -6.078 6.665 1.00 97.56 113 LEU A CA 1
ATOM 933 C C . LEU A 1 113 ? 11.267 -5.588 6.681 1.00 97.56 113 LEU A C 1
ATOM 935 O O . LEU A 1 113 ? 10.694 -5.308 7.736 1.00 97.56 113 LEU A O 1
ATOM 939 N N . ASN A 1 114 ? 10.637 -5.481 5.510 1.00 97.62 114 ASN A N 1
ATOM 940 C CA . ASN A 1 114 ? 9.254 -5.038 5.387 1.00 97.62 114 ASN A CA 1
ATOM 941 C C . ASN A 1 114 ? 8.266 -6.066 5.969 1.00 97.62 114 ASN A C 1
ATOM 943 O O . ASN A 1 114 ? 7.248 -5.668 6.543 1.00 97.62 114 ASN A O 1
ATOM 947 N N . GLN A 1 115 ? 8.562 -7.367 5.886 1.00 97.44 115 GLN A N 1
ATOM 948 C CA . GLN A 1 115 ? 7.786 -8.414 6.561 1.00 97.44 115 GLN A CA 1
ATOM 949 C C . GLN A 1 115 ? 7.850 -8.264 8.087 1.00 97.44 115 GLN A C 1
ATOM 951 O O . GLN A 1 115 ? 6.802 -8.261 8.737 1.00 97.44 115 GLN A O 1
ATOM 956 N N . GLU A 1 116 ? 9.037 -8.052 8.666 1.00 97.56 116 GLU A N 1
ATOM 957 C CA . GLU A 1 116 ? 9.195 -7.823 10.112 1.00 97.56 116 GLU A CA 1
ATOM 958 C C . GLU A 1 116 ? 8.423 -6.586 10.587 1.00 97.56 116 GLU A C 1
ATOM 960 O O . GLU A 1 116 ? 7.682 -6.628 11.576 1.00 97.56 116 GLU A O 1
ATOM 965 N N . ARG A 1 117 ? 8.540 -5.480 9.845 1.00 98.19 117 ARG A N 1
ATOM 966 C CA . ARG A 1 117 ? 7.806 -4.237 10.120 1.00 98.19 117 ARG A CA 1
ATOM 967 C C . ARG A 1 117 ? 6.295 -4.441 10.040 1.00 98.19 117 ARG A C 1
ATOM 969 O O . ARG A 1 117 ? 5.565 -3.978 10.918 1.00 98.19 117 ARG A O 1
ATOM 976 N N . SER A 1 118 ? 5.826 -5.172 9.030 1.00 97.38 118 SER A N 1
ATOM 977 C CA . SER A 1 118 ? 4.405 -5.491 8.849 1.00 97.38 118 SER A CA 1
ATOM 978 C C . SER A 1 118 ? 3.867 -6.364 9.981 1.00 97.38 118 SER A C 1
ATOM 980 O O . SER A 1 118 ? 2.788 -6.083 10.505 1.00 97.38 118 SER A O 1
ATOM 982 N N . LYS A 1 119 ? 4.646 -7.354 10.438 1.00 97.81 119 LYS A N 1
ATOM 983 C CA . LYS A 1 119 ? 4.315 -8.164 11.615 1.00 97.81 119 LYS A CA 1
ATOM 984 C C . LYS A 1 119 ? 4.135 -7.281 12.852 1.00 97.81 119 LYS A C 1
ATOM 986 O O . LYS A 1 119 ? 3.082 -7.338 13.485 1.00 97.81 119 LYS A O 1
ATOM 991 N N . LYS A 1 120 ? 5.094 -6.394 13.137 1.00 98.12 120 LYS A N 1
ATOM 992 C CA . LYS A 1 120 ? 5.037 -5.481 14.293 1.00 98.12 120 LYS A CA 1
ATOM 993 C C . LYS A 1 120 ? 3.817 -4.551 14.256 1.00 98.12 120 LYS A C 1
ATOM 995 O O . LYS A 1 120 ? 3.179 -4.306 15.281 1.00 98.12 120 LYS A O 1
ATOM 1000 N N . VAL A 1 121 ? 3.474 -4.043 13.072 1.00 98.25 121 VAL A N 1
ATOM 1001 C CA . VAL A 1 121 ? 2.274 -3.220 12.856 1.00 98.25 121 VAL A CA 1
ATOM 1002 C C . VAL A 1 121 ? 0.996 -4.024 13.089 1.00 98.25 121 VAL A C 1
ATOM 1004 O O . VAL A 1 121 ? 0.102 -3.540 13.783 1.00 98.25 121 VAL A O 1
ATOM 1007 N N . SER A 1 122 ? 0.917 -5.249 12.563 1.00 97.44 122 SER A N 1
ATOM 1008 C CA . SER A 1 122 ? -0.250 -6.120 12.742 1.00 97.44 122 SER A CA 1
ATOM 1009 C C . SER A 1 122 ? -0.491 -6.479 14.212 1.00 97.44 122 SER A C 1
ATOM 1011 O O . SER A 1 122 ? -1.621 -6.379 14.684 1.00 97.44 122 SER A O 1
ATOM 1013 N N . GLU A 1 123 ? 0.573 -6.785 14.956 1.00 98.06 123 GLU A N 1
ATOM 1014 C CA . GLU A 1 123 ? 0.526 -7.075 16.390 1.00 98.06 123 GLU A CA 1
ATOM 1015 C C . GLU A 1 123 ? 0.066 -5.855 17.194 1.00 98.06 123 GLU A C 1
ATOM 1017 O O . GLU A 1 123 ? -0.842 -5.952 18.019 1.00 98.06 123 GLU A O 1
ATOM 1022 N N . THR A 1 124 ? 0.632 -4.679 16.904 1.00 97.81 124 THR A N 1
ATOM 1023 C CA . THR A 1 124 ? 0.244 -3.426 17.570 1.00 97.81 124 THR A CA 1
ATOM 1024 C C . THR A 1 124 ? -1.224 -3.101 17.314 1.00 97.81 124 THR A C 1
ATOM 1026 O O . THR A 1 124 ? -1.952 -2.750 18.240 1.00 97.81 124 THR A O 1
ATOM 1029 N N . LYS A 1 125 ? -1.684 -3.262 16.068 1.00 97.62 125 LYS A N 1
ATOM 1030 C CA . LYS A 1 125 ? -3.088 -3.069 15.699 1.00 97.62 125 LYS A CA 1
ATOM 1031 C C . LYS A 1 125 ? -4.001 -4.023 16.475 1.00 97.62 125 LYS A C 1
ATOM 1033 O O . LYS A 1 125 ? -4.959 -3.555 17.079 1.00 97.62 125 LYS A O 1
ATOM 1038 N N . ALA A 1 126 ? -3.693 -5.321 16.484 1.00 97.25 126 ALA A N 1
ATOM 1039 C CA . ALA A 1 126 ? -4.499 -6.328 17.172 1.00 97.25 126 ALA A CA 1
ATOM 1040 C C . ALA A 1 126 ? -4.579 -6.069 18.686 1.00 97.25 126 ALA A C 1
ATOM 1042 O O . ALA A 1 126 ? -5.656 -6.156 19.270 1.00 97.25 126 ALA A O 1
ATOM 1043 N N . ASN A 1 127 ? -3.463 -5.683 19.312 1.00 97.56 127 ASN A N 1
ATOM 1044 C CA . ASN A 1 127 ? -3.418 -5.326 20.731 1.00 97.56 127 ASN A CA 1
ATOM 1045 C C . ASN A 1 127 ? -4.315 -4.114 21.039 1.00 97.56 127 ASN A C 1
ATOM 1047 O O . ASN A 1 127 ? -5.139 -4.154 21.953 1.00 97.56 127 ASN A O 1
ATOM 1051 N N . VAL A 1 128 ? -4.208 -3.053 20.235 1.00 96.69 128 VAL A N 1
ATOM 1052 C CA . VAL A 1 128 ? -5.026 -1.846 20.403 1.00 96.69 128 VAL A CA 1
ATOM 1053 C C . VAL A 1 128 ? -6.511 -2.146 20.193 1.00 96.69 128 VAL A C 1
ATOM 1055 O O . VAL A 1 128 ? -7.334 -1.687 20.981 1.00 96.69 128 VAL A O 1
ATOM 1058 N N . GLU A 1 129 ? -6.862 -2.935 19.177 1.00 96.06 129 GLU A N 1
ATOM 1059 C CA . GLU A 1 129 ? -8.246 -3.341 18.910 1.00 96.06 129 GLU A CA 1
ATOM 1060 C C . GLU A 1 129 ? -8.814 -4.181 20.069 1.00 96.06 129 GLU A C 1
ATOM 1062 O O . GLU A 1 129 ? -9.891 -3.862 20.570 1.00 96.06 129 GLU A O 1
ATOM 1067 N N . ALA A 1 130 ? -8.057 -5.150 20.596 1.00 96.31 130 ALA A N 1
ATOM 1068 C CA . ALA A 1 130 ? -8.459 -5.924 21.775 1.00 96.31 130 ALA A CA 1
ATOM 1069 C C . ALA A 1 130 ? -8.677 -5.037 23.013 1.00 96.31 130 ALA A C 1
ATOM 1071 O O . ALA A 1 130 ? -9.642 -5.211 23.760 1.00 96.31 130 ALA A O 1
ATOM 1072 N N . ARG A 1 131 ? -7.813 -4.038 23.218 1.00 96.06 131 ARG A N 1
ATOM 1073 C CA . ARG A 1 131 ? -7.948 -3.082 24.320 1.00 96.06 131 ARG A CA 1
ATOM 1074 C C . ARG A 1 131 ? -9.169 -2.173 24.163 1.00 96.06 131 ARG A C 1
ATOM 1076 O O . ARG A 1 131 ? -9.819 -1.866 25.161 1.00 96.06 131 ARG A O 1
ATOM 1083 N N . ILE A 1 132 ? -9.496 -1.746 22.941 1.00 95.31 132 ILE A N 1
ATOM 1084 C CA . ILE A 1 132 ? -10.736 -1.006 22.659 1.00 95.31 132 ILE A CA 1
ATOM 1085 C C . ILE A 1 132 ? -11.943 -1.853 23.076 1.00 95.31 132 ILE A C 1
ATOM 1087 O O . ILE A 1 132 ? -12.776 -1.367 23.844 1.00 95.31 132 ILE A O 1
ATOM 1091 N N . THR A 1 133 ? -11.998 -3.121 22.655 1.00 95.56 133 THR A N 1
ATOM 1092 C CA . THR A 1 133 ? -13.074 -4.053 23.024 1.00 95.56 133 THR A CA 1
ATOM 1093 C C . THR A 1 133 ? -13.180 -4.222 24.541 1.00 95.56 133 THR A C 1
ATOM 1095 O O . THR A 1 133 ? -14.255 -4.031 25.104 1.00 95.56 133 THR A O 1
ATOM 1098 N N . GLN A 1 134 ? -12.061 -4.449 25.235 1.00 95.06 134 GLN A N 1
ATOM 1099 C CA . GLN A 1 134 ? -12.033 -4.590 26.696 1.00 95.06 134 GLN A CA 1
ATOM 1100 C C . GLN A 1 134 ? -12.562 -3.339 27.425 1.00 95.06 134 GLN A C 1
ATOM 1102 O O . GLN A 1 134 ? -13.315 -3.425 28.402 1.00 95.06 134 GLN A O 1
ATOM 1107 N N . LEU A 1 135 ? -12.179 -2.143 26.969 1.00 94.19 135 LEU A N 1
ATOM 1108 C CA . LEU A 1 135 ? -12.653 -0.885 27.551 1.00 94.19 135 LEU A CA 1
ATOM 1109 C C . LEU A 1 135 ? -14.152 -0.663 27.299 1.00 94.19 135 LEU A C 1
ATOM 1111 O O . LEU A 1 135 ? -14.852 -0.135 28.165 1.00 94.19 135 LEU A O 1
ATOM 1115 N N . GLN A 1 136 ? -14.660 -1.078 26.139 1.00 93.69 136 GLN A N 1
ATOM 1116 C CA . GLN A 1 136 ? -16.087 -1.016 25.822 1.00 93.69 136 GLN A CA 1
ATOM 1117 C C . GLN A 1 136 ? -16.900 -2.006 26.674 1.00 93.69 136 GLN A C 1
ATOM 1119 O O . GLN A 1 136 ? -17.935 -1.631 27.232 1.00 93.69 136 GLN A O 1
ATOM 1124 N N . GLU A 1 137 ? -16.409 -3.234 26.858 1.00 93.38 137 GLU A N 1
ATOM 1125 C CA . GLU A 1 137 ? -17.035 -4.252 27.710 1.00 93.38 137 GLU A CA 1
ATOM 1126 C C . GLU A 1 137 ? -17.115 -3.791 29.170 1.00 93.38 137 GLU A C 1
ATOM 1128 O O . GLU A 1 137 ? -18.196 -3.766 29.765 1.00 93.38 137 GLU A O 1
ATOM 1133 N N . THR A 1 138 ? -16.001 -3.330 29.745 1.00 91.00 138 THR A N 1
ATOM 1134 C CA . THR A 1 138 ? -15.960 -2.842 31.137 1.00 91.00 138 THR A CA 1
ATOM 1135 C C . THR A 1 138 ? -16.857 -1.619 31.366 1.00 91.00 138 THR A C 1
ATOM 1137 O O . THR A 1 138 ? -17.506 -1.518 32.413 1.00 91.00 138 THR A O 1
ATOM 1140 N N . ALA A 1 139 ? -16.972 -0.719 30.383 1.00 88.50 139 ALA A N 1
ATOM 1141 C CA . ALA A 1 139 ? -17.919 0.394 30.432 1.00 88.50 139 ALA A CA 1
ATOM 1142 C C . ALA A 1 139 ? -19.383 -0.084 30.428 1.00 88.50 139 ALA A C 1
ATOM 1144 O O . ALA A 1 139 ? -20.211 0.471 31.155 1.00 88.50 139 ALA A O 1
ATOM 1145 N N . SER A 1 140 ? -19.699 -1.137 29.666 1.00 85.88 140 SER A N 1
ATOM 1146 C CA . SER A 1 140 ? -21.049 -1.708 29.608 1.00 85.88 140 SER A CA 1
ATOM 1147 C C . SER A 1 140 ? -21.472 -2.367 30.932 1.00 85.88 140 SER A C 1
ATOM 1149 O O . SER A 1 140 ? -22.592 -2.143 31.399 1.00 85.88 140 SER A O 1
ATOM 1151 N N . HIS A 1 141 ? -20.562 -3.087 31.603 1.00 76.06 141 HIS A N 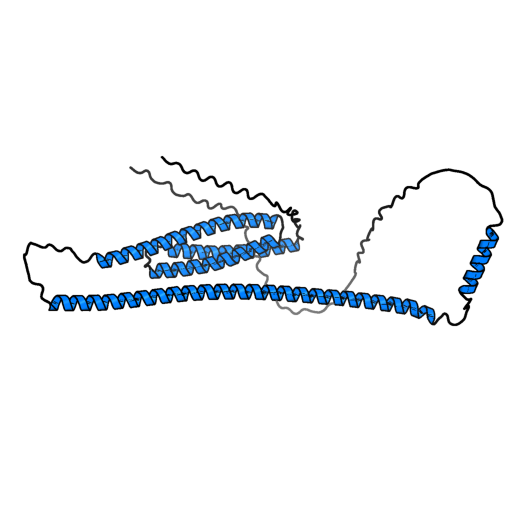1
ATOM 1152 C CA . HIS A 1 141 ? -20.833 -3.750 32.886 1.00 76.06 141 HIS A CA 1
ATOM 1153 C C . HIS A 1 141 ? -21.013 -2.766 34.050 1.00 76.06 141 HIS A C 1
ATOM 1155 O O . HIS A 1 141 ? -21.796 -3.012 34.973 1.00 76.06 141 HIS A O 1
ATOM 1161 N N . ARG A 1 142 ? -20.346 -1.606 34.008 1.00 75.88 142 ARG A N 1
ATOM 1162 C CA . ARG A 1 142 ? -20.513 -0.574 35.044 1.00 75.88 142 ARG A CA 1
ATOM 1163 C C . ARG A 1 142 ? -21.933 0.003 35.074 1.00 75.88 142 ARG A C 1
ATOM 1165 O O . ARG A 1 142 ? -22.419 0.371 36.143 1.00 75.88 142 ARG A O 1
ATOM 1172 N N . SER A 1 143 ? -22.617 0.027 33.933 1.00 64.56 143 SER A N 1
ATOM 1173 C CA . SER A 1 143 ? -23.989 0.536 33.817 1.00 64.56 143 SER A CA 1
ATOM 1174 C C . SER A 1 143 ? -25.059 -0.417 34.357 1.00 64.56 143 SER A C 1
ATOM 1176 O O . SER A 1 143 ? -26.164 0.027 34.660 1.00 64.56 143 SER A O 1
ATOM 1178 N N . THR A 1 144 ? -24.758 -1.707 34.526 1.00 57.34 144 THR A N 1
ATOM 1179 C CA . THR A 1 144 ? -25.730 -2.699 35.021 1.00 57.34 144 THR A CA 1
ATOM 1180 C C . THR A 1 144 ? -25.523 -3.079 36.490 1.00 57.34 144 THR A C 1
ATOM 1182 O O . THR A 1 144 ? -26.462 -3.535 37.139 1.00 57.34 144 THR A O 1
ATOM 1185 N N . SER A 1 145 ? -24.345 -2.814 37.064 1.00 47.81 145 SER A N 1
ATOM 1186 C CA . SER A 1 145 ? -23.979 -3.257 38.420 1.00 47.81 145 SER A CA 1
ATOM 1187 C C . SER A 1 145 ? -24.444 -2.347 39.579 1.00 47.81 145 SER A C 1
ATOM 1189 O O . SER A 1 145 ? -24.084 -2.595 40.729 1.00 47.81 145 SER A O 1
ATOM 1191 N N . THR A 1 146 ? -25.243 -1.300 39.343 1.00 50.06 146 THR A N 1
ATOM 1192 C CA . THR A 1 146 ? -25.728 -0.382 40.407 1.00 50.06 146 THR A CA 1
ATOM 1193 C C . THR A 1 146 ? -27.132 -0.689 40.938 1.00 50.06 146 THR A C 1
ATOM 1195 O O . THR A 1 146 ? -27.675 0.071 41.741 1.00 50.06 146 THR A O 1
ATOM 1198 N N . ARG A 1 147 ? -27.735 -1.825 40.575 1.00 50.84 147 ARG A N 1
ATOM 1199 C CA . ARG A 1 147 ? -29.000 -2.282 41.169 1.00 50.84 147 ARG A CA 1
ATOM 1200 C C . ARG A 1 147 ? -28.834 -3.684 41.742 1.00 50.84 147 ARG A C 1
ATOM 1202 O O . ARG A 1 147 ? -28.435 -4.587 41.027 1.00 50.84 147 ARG A O 1
ATOM 1209 N N . HIS A 1 148 ? -29.227 -3.835 43.008 1.00 48.28 148 HIS A N 1
ATOM 1210 C CA . HIS A 1 148 ? -29.341 -5.080 43.788 1.00 48.28 148 HIS A CA 1
ATOM 1211 C C . HIS A 1 148 ? -28.223 -5.402 44.794 1.00 48.28 148 HIS A C 1
ATOM 1213 O O . HIS A 1 148 ? -27.784 -6.535 44.909 1.00 48.28 148 HIS A O 1
ATOM 1219 N N . SER A 1 149 ? -27.928 -4.454 45.688 1.00 46.62 149 SER A N 1
ATOM 1220 C CA . SER A 1 149 ? -27.855 -4.801 47.118 1.00 46.62 149 SER A CA 1
ATOM 1221 C C . SER A 1 149 ? -29.221 -4.504 47.743 1.00 46.62 149 SER A C 1
ATOM 1223 O O . SER A 1 149 ? -29.443 -3.475 48.378 1.00 46.62 149 SER A O 1
ATOM 1225 N N . LYS A 1 150 ? -30.208 -5.365 47.461 1.00 46.88 150 LYS A N 1
ATOM 1226 C CA . LYS A 1 150 ? -31.462 -5.380 48.220 1.00 46.88 150 LYS A CA 1
ATOM 1227 C C . LYS A 1 150 ? -31.317 -6.410 49.328 1.00 46.88 150 LYS A C 1
ATOM 1229 O O . LYS A 1 150 ? -31.608 -7.586 49.158 1.00 46.88 150 LYS A O 1
ATOM 1234 N N . ARG A 1 151 ? -30.904 -5.913 50.487 1.00 51.09 151 ARG A N 1
ATOM 1235 C CA . ARG A 1 151 ? -31.289 -6.464 51.782 1.00 51.09 151 ARG A CA 1
ATOM 1236 C C . ARG A 1 151 ? -32.820 -6.357 51.890 1.00 51.09 151 ARG A C 1
ATOM 1238 O O . ARG A 1 151 ? -33.341 -5.279 52.150 1.00 51.09 151 ARG A O 1
ATOM 1245 N N . SER A 1 152 ? -33.541 -7.445 51.639 1.00 47.06 152 SER A N 1
ATOM 1246 C CA . SER A 1 152 ? -34.955 -7.612 52.015 1.00 47.06 152 SER A CA 1
ATOM 1247 C C . SER A 1 152 ? -35.072 -8.993 52.659 1.00 47.06 152 SER A C 1
ATOM 1249 O O . SER A 1 152 ? -34.909 -9.997 51.978 1.00 47.06 152 SER A O 1
ATOM 1251 N N . SER A 1 153 ? -35.125 -9.131 53.983 1.00 51.00 153 SER A N 1
ATOM 1252 C CA . SER A 1 153 ? -36.224 -8.714 54.868 1.00 51.00 153 SER A CA 1
ATOM 1253 C C . SER A 1 153 ? -37.571 -9.175 54.314 1.00 51.00 153 SER A C 1
ATOM 1255 O O . SER A 1 153 ? -38.104 -8.576 53.386 1.00 51.00 153 SER A O 1
ATOM 1257 N N . ARG A 1 154 ? -38.077 -10.265 54.902 1.00 52.78 154 ARG A N 1
ATOM 1258 C CA . ARG A 1 154 ? -39.440 -10.794 54.773 1.00 52.78 154 ARG A CA 1
ATOM 1259 C C . ARG A 1 154 ? -40.462 -9.654 54.744 1.00 52.78 154 ARG A C 1
ATOM 1261 O O . ARG A 1 154 ? -40.548 -8.913 55.717 1.00 52.78 154 ARG A O 1
ATOM 1268 N N . SER A 1 155 ? -41.310 -9.596 53.725 1.00 46.66 155 SER A N 1
ATOM 1269 C CA . SER A 1 155 ? -42.701 -9.196 53.936 1.00 46.66 155 SER A CA 1
ATOM 1270 C C . SER A 1 155 ? -43.607 -9.766 52.852 1.00 46.66 155 SER A C 1
ATOM 1272 O O . SER A 1 155 ? -43.334 -9.744 51.654 1.00 46.66 155 SER A O 1
ATOM 1274 N N . SER A 1 156 ? -44.672 -10.362 53.357 1.00 49.81 156 SER A N 1
ATOM 1275 C CA . SER A 1 156 ? -45.763 -11.000 52.655 1.00 49.81 156 SER A CA 1
ATOM 1276 C C . SER A 1 156 ? -46.609 -9.976 51.897 1.00 49.81 156 SER A C 1
ATOM 1278 O O . SER A 1 156 ? -46.807 -8.866 52.376 1.00 49.81 156 SER A O 1
ATOM 1280 N N . HIS A 1 157 ? -47.159 -10.405 50.758 1.00 51.69 157 HIS A N 1
ATOM 1281 C CA . HIS A 1 157 ? -48.441 -9.965 50.197 1.00 51.69 157 HIS A CA 1
ATOM 1282 C C . HIS A 1 157 ? -48.731 -8.453 50.240 1.00 51.69 157 HIS A C 1
ATOM 1284 O O . HIS A 1 157 ? -49.292 -7.925 51.196 1.00 51.69 157 HIS A O 1
ATOM 1290 N N . SER A 1 158 ? -48.473 -7.760 49.132 1.00 46.12 158 SER A N 1
ATOM 1291 C CA . SER A 1 158 ? -49.132 -6.485 48.844 1.00 46.12 158 SER A CA 1
ATOM 1292 C C . SER A 1 158 ? -49.610 -6.487 47.404 1.00 46.12 158 SER A C 1
ATOM 1294 O O . SER A 1 158 ? -48.833 -6.658 46.468 1.00 46.12 158 SER A O 1
ATOM 1296 N N . ARG A 1 159 ? -50.930 -6.355 47.262 1.00 55.19 159 ARG A N 1
ATOM 1297 C CA . ARG A 1 159 ? -51.651 -6.224 45.998 1.00 55.19 159 ARG A CA 1
ATOM 1298 C C . ARG A 1 159 ? -51.056 -5.022 45.256 1.00 55.19 159 ARG A C 1
ATOM 1300 O O . ARG A 1 159 ? -51.217 -3.886 45.694 1.00 55.19 159 ARG A O 1
ATOM 1307 N N . SER A 1 160 ? -50.301 -5.314 44.198 1.00 47.84 160 SER A N 1
ATOM 1308 C CA . SER A 1 160 ? -49.694 -4.345 43.282 1.00 47.84 160 SER A CA 1
ATOM 1309 C C . SER A 1 160 ? -50.780 -3.405 42.759 1.00 47.84 160 SER A C 1
ATOM 1311 O O . SER A 1 160 ? -51.808 -3.868 42.263 1.00 47.84 160 SER A O 1
ATOM 1313 N N . SER A 1 161 ? -50.602 -2.092 42.933 1.00 60.88 161 SER A N 1
ATOM 1314 C CA . SER A 1 161 ? -51.549 -1.118 42.398 1.00 60.88 161 SER A CA 1
ATOM 1315 C C . SER A 1 161 ? -51.346 -1.009 40.886 1.00 60.88 161 SER A C 1
ATOM 1317 O O . SER A 1 161 ? -50.242 -0.750 40.400 1.00 60.88 161 SER A O 1
ATOM 1319 N N . THR A 1 162 ? -52.430 -1.197 40.137 1.00 68.94 162 THR A N 1
ATOM 1320 C CA . THR A 1 162 ? -52.495 -1.201 38.665 1.00 68.94 162 THR A CA 1
ATOM 1321 C C . THR A 1 162 ? -51.833 0.031 38.034 1.00 68.94 162 THR A C 1
ATOM 1323 O O . THR A 1 162 ? -51.280 -0.031 36.939 1.00 68.94 162 THR A O 1
ATOM 1326 N N . LEU A 1 163 ? -51.821 1.160 38.749 1.00 72.06 163 LEU A N 1
ATOM 1327 C CA . LEU A 1 163 ? -51.198 2.409 38.314 1.00 72.06 163 LEU A CA 1
ATOM 1328 C C . LEU A 1 163 ? -49.661 2.328 38.248 1.00 72.06 163 LEU A C 1
ATOM 1330 O O . LEU A 1 163 ? -49.048 2.893 37.345 1.00 72.06 163 LEU A O 1
ATOM 1334 N N . SER A 1 164 ? -49.020 1.617 39.179 1.00 73.88 164 SER A N 1
ATOM 1335 C CA . SER A 1 164 ? -47.556 1.499 39.220 1.00 73.88 164 SER A CA 1
ATOM 1336 C C . SER A 1 164 ? -47.018 0.555 38.137 1.00 73.88 164 SER A C 1
ATOM 1338 O O . SER A 1 164 ? -45.911 0.743 37.626 1.00 73.88 164 SER A O 1
ATOM 1340 N N . GLU A 1 165 ? -47.810 -0.447 37.752 1.00 79.94 165 GLU A N 1
ATOM 1341 C CA . GLU A 1 165 ? -47.541 -1.287 36.578 1.00 79.94 165 GLU A CA 1
ATOM 1342 C C . GLU A 1 165 ? -47.681 -0.492 35.280 1.00 79.94 165 GLU A C 1
ATOM 1344 O O . GLU A 1 165 ? -46.811 -0.584 34.419 1.00 79.94 165 GLU A O 1
ATOM 1349 N N . LEU A 1 166 ? -48.693 0.374 35.178 1.00 81.50 166 LEU A N 1
ATOM 1350 C CA . LEU A 1 166 ? -48.913 1.197 33.989 1.00 81.50 166 LEU A CA 1
ATOM 1351 C C . LEU A 1 166 ? -47.786 2.221 33.753 1.00 81.50 166 LEU A C 1
ATOM 1353 O O . LEU A 1 166 ? -47.373 2.438 32.614 1.00 81.50 166 LEU A O 1
ATOM 1357 N N . ILE A 1 167 ? -47.232 2.809 34.821 1.00 81.56 167 ILE A N 1
ATOM 1358 C CA . ILE A 1 167 ? -46.068 3.711 34.733 1.00 81.56 167 ILE A CA 1
ATOM 1359 C C . ILE A 1 167 ? -44.813 2.951 34.276 1.00 81.56 167 ILE A C 1
ATOM 1361 O O . ILE A 1 167 ? -44.082 3.444 33.415 1.00 81.56 167 ILE A O 1
ATOM 1365 N N . ARG A 1 168 ? -44.569 1.744 34.809 1.00 79.19 168 ARG A N 1
ATOM 1366 C CA . ARG A 1 168 ? -43.441 0.898 34.379 1.00 79.19 168 ARG A CA 1
ATOM 1367 C C . ARG A 1 168 ? -43.578 0.465 32.924 1.00 79.19 168 ARG A C 1
ATOM 1369 O O . ARG A 1 168 ? -42.626 0.630 32.171 1.00 79.19 168 ARG A O 1
ATOM 1376 N N . ALA A 1 169 ? -44.767 0.030 32.513 1.00 85.88 169 ALA A N 1
ATOM 1377 C CA . ALA A 1 169 ? -45.039 -0.349 31.132 1.00 85.88 169 ALA A CA 1
ATOM 1378 C C . ALA A 1 169 ? -44.784 0.816 30.158 1.00 85.88 169 ALA A C 1
ATOM 1380 O O . ALA A 1 169 ? -44.144 0.632 29.126 1.00 85.88 169 ALA A O 1
ATOM 1381 N N . ARG A 1 170 ? -45.198 2.046 30.501 1.00 85.12 170 ARG A N 1
ATOM 1382 C CA . ARG A 1 170 ? -44.896 3.231 29.677 1.00 85.12 170 ARG A CA 1
ATOM 1383 C C . ARG A 1 170 ? -43.401 3.530 29.589 1.00 85.12 170 ARG A C 1
ATOM 1385 O O . ARG A 1 170 ? -42.914 3.841 28.506 1.00 85.12 170 ARG A O 1
ATOM 1392 N N . ALA A 1 171 ? -42.681 3.429 30.705 1.00 88.12 171 ALA A N 1
ATOM 1393 C CA . ALA A 1 171 ? -41.238 3.645 30.727 1.00 88.12 171 ALA A CA 1
ATOM 1394 C C . ALA A 1 171 ? -40.482 2.588 29.901 1.00 88.12 171 ALA A C 1
ATOM 1396 O O . ALA A 1 171 ? -39.517 2.918 29.217 1.00 88.12 171 ALA A O 1
ATOM 1397 N N . GLU A 1 172 ? -40.933 1.333 29.926 1.00 87.19 172 GLU A N 1
ATOM 1398 C CA . GLU A 1 172 ? -40.363 0.248 29.122 1.00 87.19 172 GLU A CA 1
ATOM 1399 C C . GLU A 1 172 ? -40.622 0.439 27.625 1.00 87.19 172 GLU A C 1
ATOM 1401 O O . GLU A 1 172 ? -39.710 0.229 26.827 1.00 87.19 172 GLU A O 1
ATOM 1406 N N . VAL A 1 173 ? -41.812 0.908 27.237 1.00 92.12 173 VAL A N 1
ATOM 1407 C CA . VAL A 1 173 ? -42.132 1.227 25.835 1.00 92.12 173 VAL A CA 1
ATOM 1408 C C . VAL A 1 173 ? -41.282 2.388 25.310 1.00 92.12 173 VAL A C 1
ATOM 1410 O O . VAL A 1 173 ? -40.752 2.300 24.203 1.00 92.12 173 VAL A O 1
ATOM 1413 N N . GLU A 1 174 ? -41.099 3.453 26.094 1.00 87.56 174 GLU A N 1
ATOM 1414 C CA . GLU A 1 174 ? -40.198 4.559 25.729 1.00 87.56 174 GLU A CA 1
ATOM 1415 C C . GLU A 1 174 ? -38.741 4.088 25.621 1.00 87.56 174 GLU A C 1
ATOM 1417 O O . GLU A 1 174 ? -38.065 4.351 24.626 1.00 87.56 174 GLU A O 1
ATOM 1422 N N . ALA A 1 175 ? -38.266 3.291 26.583 1.00 86.12 175 ALA A N 1
ATOM 1423 C CA . ALA A 1 175 ? -36.925 2.717 26.521 1.00 86.12 175 ALA A CA 1
ATOM 1424 C C . ALA A 1 175 ? -36.740 1.794 25.302 1.00 86.12 175 ALA A C 1
ATOM 1426 O O . ALA A 1 175 ? -35.676 1.805 24.680 1.00 86.12 175 ALA A O 1
ATOM 1427 N N . ALA A 1 176 ? -37.760 1.014 24.936 1.00 88.31 176 ALA A N 1
ATOM 1428 C CA . ALA A 1 176 ? -37.743 0.170 23.746 1.00 88.31 176 ALA A CA 1
ATOM 1429 C C . ALA A 1 176 ? -37.702 1.005 22.456 1.00 88.31 176 ALA A C 1
ATOM 1431 O O . ALA A 1 176 ? -36.903 0.697 21.574 1.00 88.31 176 ALA A O 1
ATOM 1432 N N . LYS A 1 177 ? -38.472 2.099 22.372 1.00 92.00 177 LYS A N 1
ATOM 1433 C CA . LYS A 1 177 ? -38.416 3.046 21.245 1.00 92.00 177 LYS A CA 1
ATOM 1434 C C . LYS A 1 177 ? -37.031 3.662 21.067 1.00 92.00 177 LYS A C 1
ATOM 1436 O O . LYS A 1 177 ? -36.516 3.681 19.954 1.00 92.00 177 LYS A O 1
ATOM 1441 N N . VAL A 1 178 ? -36.409 4.130 22.151 1.00 93.12 178 VAL A N 1
ATOM 1442 C CA . VAL A 1 178 ? -35.060 4.720 22.089 1.00 93.12 178 VAL A CA 1
ATOM 1443 C C . VAL A 1 178 ? -34.027 3.683 21.645 1.00 93.12 178 VAL A C 1
ATOM 1445 O O . VAL A 1 178 ? -33.158 3.990 20.831 1.00 93.12 178 VAL A O 1
ATOM 1448 N N . ARG A 1 179 ? -34.130 2.439 22.132 1.00 86.25 179 ARG A N 1
ATOM 1449 C CA . ARG A 1 179 ? -33.246 1.345 21.699 1.00 86.25 179 ARG A CA 1
ATOM 1450 C C . ARG A 1 179 ? -33.432 1.000 20.225 1.00 86.25 179 ARG A C 1
ATOM 1452 O O . ARG A 1 179 ? -32.430 0.811 19.546 1.00 86.25 179 ARG A O 1
ATOM 1459 N N . ALA A 1 180 ? -34.674 0.948 19.742 1.00 89.19 180 ALA A N 1
ATOM 1460 C CA . ALA A 1 180 ? -34.969 0.705 18.332 1.00 89.19 180 ALA A CA 1
ATOM 1461 C C . ALA A 1 180 ? -34.368 1.807 17.447 1.00 89.19 180 ALA A C 1
ATOM 1463 O O . ALA A 1 180 ? -33.572 1.507 16.569 1.00 89.19 180 ALA A O 1
ATOM 1464 N N . ALA A 1 181 ? -34.607 3.081 17.773 1.00 91.25 181 ALA A N 1
ATOM 1465 C CA . ALA A 1 181 ? -34.046 4.202 17.017 1.00 91.25 181 ALA A CA 1
ATOM 1466 C C . ALA A 1 181 ? -32.504 4.218 17.012 1.00 91.25 181 ALA A C 1
ATOM 1468 O O . ALA A 1 181 ? -31.881 4.599 16.021 1.00 91.25 181 ALA A O 1
ATOM 1469 N N . PHE A 1 182 ? -31.864 3.802 18.111 1.00 91.94 182 PHE A N 1
ATOM 1470 C CA . PHE A 1 182 ? -30.406 3.698 18.165 1.00 91.94 182 PHE A CA 1
ATOM 1471 C C . PHE A 1 182 ? -29.876 2.521 17.335 1.00 91.94 182 PHE A C 1
ATOM 1473 O O . PHE A 1 182 ? -28.832 2.648 16.695 1.00 91.94 182 PHE A O 1
ATOM 1480 N N . ALA A 1 183 ? -30.586 1.390 17.332 1.00 90.56 183 ALA A N 1
ATOM 1481 C CA . ALA A 1 183 ? -30.259 0.248 16.487 1.00 90.56 183 ALA A CA 1
ATOM 1482 C C . ALA A 1 183 ? -30.392 0.603 14.998 1.00 90.56 183 ALA A C 1
ATOM 1484 O O . ALA A 1 183 ? -29.462 0.331 14.241 1.00 90.56 183 ALA A O 1
ATOM 1485 N N . ASP A 1 184 ? -31.467 1.296 14.612 1.00 89.62 184 ASP A N 1
ATOM 1486 C CA . ASP A 1 184 ? -31.694 1.758 13.238 1.00 89.62 184 ASP A CA 1
ATOM 1487 C C . ASP A 1 184 ? -30.577 2.702 12.782 1.00 89.62 184 ASP A C 1
ATOM 1489 O O . ASP A 1 184 ? -29.953 2.483 11.747 1.00 89.62 184 ASP A O 1
ATOM 1493 N N . LYS A 1 185 ? -30.234 3.701 13.605 1.00 92.00 185 LYS A N 1
ATOM 1494 C CA . LYS A 1 185 ? -29.161 4.651 13.282 1.00 92.00 185 LYS A CA 1
ATOM 1495 C C . LYS A 1 185 ? -27.784 3.987 13.200 1.00 92.00 185 LYS A C 1
ATOM 1497 O O . LYS A 1 185 ? -26.938 4.401 12.410 1.00 92.00 185 LYS A O 1
ATOM 1502 N N . LYS A 1 186 ? -27.536 2.959 14.017 1.00 91.94 186 LYS A N 1
ATOM 1503 C CA . LYS A 1 186 ? -26.302 2.171 13.935 1.00 91.94 186 LYS A CA 1
ATOM 1504 C C . LYS A 1 186 ? -26.247 1.377 12.626 1.00 91.94 186 LYS A C 1
ATOM 1506 O O . LYS A 1 186 ? -25.210 1.401 11.970 1.00 91.94 186 LYS A O 1
ATOM 1511 N N . ALA A 1 187 ? -27.344 0.719 12.250 1.00 90.62 187 ALA A N 1
ATOM 1512 C CA . ALA A 1 187 ? -27.439 -0.027 10.998 1.00 90.62 187 ALA A CA 1
ATOM 1513 C C . ALA A 1 187 ? -27.281 0.891 9.773 1.00 90.62 187 ALA A C 1
ATOM 1515 O O . ALA A 1 187 ? -26.588 0.532 8.826 1.00 90.62 187 ALA A O 1
ATOM 1516 N N . GLU A 1 188 ? -27.848 2.099 9.818 1.00 92.75 188 GLU A N 1
ATOM 1517 C CA . GLU A 1 188 ? -27.697 3.110 8.768 1.00 92.75 188 GLU A CA 1
ATOM 1518 C C . GLU A 1 188 ? -26.234 3.550 8.595 1.00 92.75 188 GLU A C 1
ATOM 1520 O O . GLU A 1 188 ? -25.723 3.536 7.477 1.00 92.75 188 GLU A O 1
ATOM 1525 N N . MET A 1 189 ? -25.518 3.859 9.685 1.00 91.44 189 MET A N 1
ATOM 1526 C CA . MET A 1 189 ? -24.094 4.220 9.598 1.00 91.44 189 MET A CA 1
ATOM 1527 C C . MET A 1 189 ? -23.223 3.070 9.078 1.00 91.44 189 MET A C 1
ATOM 1529 O O . MET A 1 189 ? -22.253 3.306 8.356 1.00 91.44 189 MET A O 1
ATOM 1533 N N . GLU A 1 190 ? -23.546 1.828 9.441 1.00 90.81 190 GLU A N 1
ATOM 1534 C CA . GLU A 1 190 ? -22.827 0.648 8.955 1.00 90.81 190 GLU A CA 1
ATOM 1535 C C . GLU A 1 190 ? -23.078 0.416 7.456 1.00 90.81 190 GLU A C 1
ATOM 1537 O O . GLU A 1 190 ? -22.131 0.178 6.703 1.00 90.81 190 GLU A O 1
ATOM 1542 N N . ALA A 1 191 ? -24.323 0.585 7.000 1.00 91.38 191 ALA A N 1
ATOM 1543 C CA . ALA A 1 191 ? -24.676 0.527 5.585 1.00 91.38 191 ALA A CA 1
ATOM 1544 C C . ALA A 1 191 ? -24.013 1.656 4.775 1.00 91.38 191 ALA A C 1
ATOM 1546 O O . ALA A 1 191 ? -23.465 1.401 3.703 1.00 91.38 191 ALA A O 1
ATOM 1547 N N . GLU A 1 192 ? -23.984 2.888 5.292 1.00 90.81 192 GLU A N 1
ATOM 1548 C CA . GLU A 1 192 ? -23.314 4.016 4.633 1.00 90.81 192 GLU A CA 1
ATOM 1549 C C . GLU A 1 192 ? -21.797 3.784 4.526 1.00 90.81 192 GLU A C 1
ATOM 1551 O O . GLU A 1 192 ? -21.193 4.046 3.483 1.00 90.81 192 GLU A O 1
ATOM 1556 N N . ALA A 1 193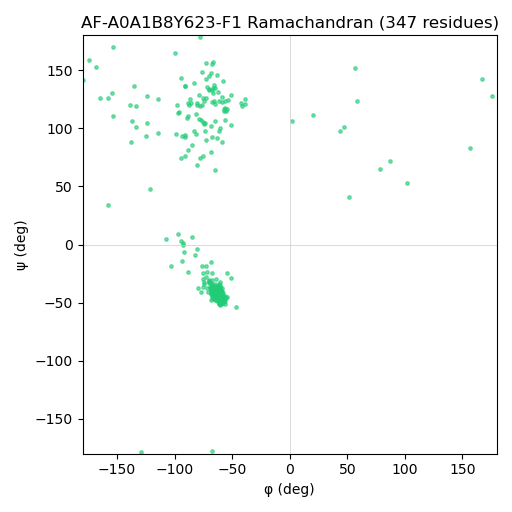 ? -21.172 3.239 5.575 1.00 87.88 193 ALA A N 1
ATOM 1557 C CA . ALA A 1 193 ? -19.757 2.880 5.557 1.00 87.88 193 ALA A CA 1
ATOM 1558 C C . ALA A 1 193 ? -19.456 1.776 4.529 1.00 87.88 193 ALA A C 1
ATOM 1560 O O . ALA A 1 193 ? -18.459 1.866 3.805 1.00 87.88 193 ALA A O 1
ATOM 1561 N N . ALA A 1 194 ? -20.322 0.762 4.426 1.00 90.19 194 ALA A N 1
ATOM 1562 C CA . ALA A 1 194 ? -20.205 -0.288 3.419 1.00 90.19 194 ALA A CA 1
ATOM 1563 C C . ALA A 1 194 ? -20.354 0.270 1.992 1.00 90.19 194 ALA A C 1
ATOM 1565 O O . ALA A 1 194 ? -19.524 -0.036 1.134 1.00 90.19 194 ALA A O 1
ATOM 1566 N N . CYS A 1 195 ? -21.334 1.149 1.754 1.00 89.12 195 CYS A N 1
ATOM 1567 C CA . CYS A 1 195 ? -21.528 1.816 0.464 1.00 89.12 195 CYS A CA 1
ATOM 1568 C C . CYS A 1 195 ? -20.321 2.672 0.064 1.00 89.12 195 CYS A C 1
ATOM 1570 O O . CYS A 1 195 ? -19.811 2.512 -1.041 1.00 89.12 195 CYS A O 1
ATOM 1572 N N . LYS A 1 196 ? -19.797 3.516 0.964 1.00 90.31 196 LYS A N 1
ATOM 1573 C CA . LYS A 1 196 ? -18.604 4.337 0.677 1.00 90.31 196 LYS A CA 1
ATOM 1574 C C . LYS A 1 196 ? -17.379 3.489 0.357 1.00 90.31 196 LYS A C 1
ATOM 1576 O O . LYS A 1 196 ? -16.581 3.847 -0.506 1.00 90.31 196 LYS A O 1
ATOM 1581 N N . LYS A 1 197 ? -17.215 2.352 1.039 1.00 87.31 197 LYS A N 1
ATOM 1582 C CA . LYS A 1 197 ? -16.118 1.425 0.754 1.00 87.31 197 LYS A CA 1
ATOM 1583 C C . LYS A 1 197 ? -16.257 0.810 -0.643 1.00 87.31 197 LYS A C 1
ATOM 1585 O O . LYS A 1 197 ? -15.276 0.798 -1.382 1.00 87.31 197 LYS A O 1
ATOM 1590 N N . ALA A 1 198 ? -17.456 0.352 -1.003 1.00 88.88 198 ALA A N 1
ATOM 1591 C CA . ALA A 1 198 ? -17.733 -0.202 -2.327 1.00 88.88 198 ALA A CA 1
ATOM 1592 C C . ALA A 1 198 ? -17.550 0.844 -3.443 1.00 88.88 198 ALA A C 1
ATOM 1594 O O . ALA A 1 198 ? -16.986 0.536 -4.490 1.00 88.88 198 ALA A O 1
ATOM 1595 N N . GLU A 1 199 ? -17.955 2.094 -3.205 1.00 89.69 199 GLU A N 1
ATOM 1596 C CA . GLU A 1 199 ? -17.775 3.201 -4.149 1.00 89.69 199 GLU A CA 1
ATOM 1597 C C . GLU A 1 199 ? -16.291 3.512 -4.396 1.00 89.69 199 GLU A C 1
ATOM 1599 O O . GLU A 1 199 ? -15.868 3.591 -5.549 1.00 89.69 199 GLU A O 1
ATOM 1604 N N . MET A 1 200 ? -15.471 3.604 -3.340 1.00 89.56 200 MET A N 1
ATOM 1605 C CA . MET A 1 200 ? -14.025 3.820 -3.491 1.00 89.56 200 MET A CA 1
ATOM 1606 C C . MET A 1 200 ? -13.334 2.676 -4.243 1.00 89.56 200 MET A C 1
ATOM 1608 O O . MET A 1 200 ? -12.413 2.914 -5.028 1.00 89.56 200 MET A O 1
ATOM 1612 N N . GLU A 1 201 ? -13.761 1.432 -4.017 1.00 88.44 201 GLU A N 1
ATOM 1613 C CA . GLU A 1 201 ? -13.221 0.266 -4.719 1.00 88.44 201 GLU A CA 1
ATOM 1614 C C . GLU A 1 201 ? -13.598 0.279 -6.209 1.00 88.44 201 GLU A C 1
ATOM 1616 O O . GLU A 1 201 ? -12.734 0.081 -7.069 1.00 88.44 201 GLU A O 1
ATOM 1621 N N . ALA A 1 202 ? -14.852 0.611 -6.529 1.00 89.62 202 ALA A N 1
ATOM 1622 C CA . ALA A 1 202 ? -15.311 0.775 -7.904 1.00 89.62 202 ALA A CA 1
ATOM 1623 C C . ALA A 1 202 ? -14.594 1.933 -8.623 1.00 89.62 202 ALA A C 1
ATOM 1625 O O . ALA A 1 202 ? -14.189 1.791 -9.780 1.00 89.62 202 ALA A O 1
ATOM 1626 N N . GLU A 1 203 ? -14.372 3.064 -7.947 1.00 90.44 203 GLU A N 1
ATOM 1627 C CA . GLU A 1 203 ? -13.634 4.198 -8.511 1.00 90.44 203 GLU A CA 1
ATOM 1628 C C . GLU A 1 203 ? -12.162 3.840 -8.777 1.00 90.44 203 GLU A C 1
ATOM 1630 O O . GLU A 1 203 ? -11.612 4.184 -9.828 1.00 90.44 203 GLU A O 1
ATOM 1635 N N . ALA A 1 204 ? -11.525 3.100 -7.864 1.00 88.50 204 ALA A N 1
ATOM 1636 C CA . ALA A 1 204 ? -10.161 2.611 -8.046 1.00 88.50 204 ALA A CA 1
ATOM 1637 C C . ALA A 1 204 ? -10.055 1.644 -9.236 1.00 88.50 204 ALA A C 1
ATOM 1639 O O . ALA A 1 204 ? -9.129 1.764 -10.045 1.00 88.50 204 ALA A O 1
ATOM 1640 N N . ALA A 1 205 ? -11.019 0.730 -9.387 1.00 90.81 205 ALA A N 1
ATOM 1641 C CA . ALA A 1 205 ? -11.099 -0.161 -10.540 1.00 90.81 205 ALA A CA 1
ATOM 1642 C C . ALA A 1 205 ? -11.284 0.623 -11.851 1.00 90.81 205 ALA A C 1
ATOM 1644 O O . ALA A 1 205 ? -10.594 0.341 -12.832 1.00 90.81 205 ALA A O 1
ATOM 1645 N N . ARG A 1 206 ? -12.135 1.662 -11.855 1.00 90.31 206 ARG A N 1
ATOM 1646 C CA . ARG A 1 206 ? -12.355 2.522 -13.028 1.00 90.31 206 ARG A CA 1
ATOM 1647 C C . ARG A 1 206 ? -11.090 3.274 -13.433 1.00 90.31 206 ARG A C 1
ATOM 1649 O O . ARG A 1 206 ? -10.716 3.234 -14.599 1.00 90.31 206 ARG A O 1
ATOM 1656 N N . LYS A 1 207 ? -10.396 3.898 -12.475 1.00 92.19 207 LYS A N 1
ATOM 1657 C CA . LYS A 1 207 ? -9.122 4.598 -12.721 1.00 92.19 207 LYS A CA 1
ATOM 1658 C C . LYS A 1 207 ? -8.047 3.657 -13.261 1.00 92.19 207 LYS A C 1
ATOM 1660 O O . LYS A 1 207 ? -7.285 4.033 -14.146 1.00 92.19 207 LYS A O 1
ATOM 1665 N N . LYS A 1 208 ? -7.990 2.420 -12.756 1.00 90.19 208 LYS A N 1
ATOM 1666 C CA . LYS A 1 208 ? -7.058 1.406 -13.261 1.00 90.19 208 LYS A CA 1
ATOM 1667 C C . LYS A 1 208 ? -7.367 1.028 -14.714 1.00 90.19 208 LYS A C 1
ATOM 1669 O O . LYS A 1 208 ? -6.451 1.029 -15.531 1.00 90.19 208 LYS A O 1
ATOM 1674 N N . ALA A 1 209 ? -8.633 0.754 -15.030 1.00 91.38 209 ALA A N 1
ATOM 1675 C CA . ALA A 1 209 ? -9.064 0.424 -16.388 1.00 91.38 209 ALA A CA 1
ATOM 1676 C C . ALA A 1 209 ? -8.828 1.586 -17.372 1.00 91.38 209 ALA A C 1
ATOM 1678 O O . ALA A 1 209 ? -8.408 1.363 -18.503 1.00 91.38 209 ALA A O 1
ATOM 1679 N N . GLU A 1 210 ? -9.038 2.828 -16.932 1.00 93.50 210 GLU A N 1
ATOM 1680 C CA . GLU A 1 210 ? -8.779 4.032 -17.728 1.00 93.50 210 GLU A CA 1
ATOM 1681 C C . GLU A 1 210 ? -7.291 4.187 -18.075 1.00 93.50 210 GLU A C 1
ATOM 1683 O O . GLU A 1 210 ? -6.956 4.386 -19.243 1.00 93.50 210 GLU A O 1
ATOM 1688 N N . MET A 1 211 ? -6.385 4.006 -17.105 1.00 92.12 211 MET A N 1
ATOM 1689 C CA . MET A 1 211 ? -4.940 4.049 -17.372 1.00 92.12 211 MET A CA 1
ATOM 1690 C C . MET A 1 211 ? -4.481 2.934 -18.320 1.00 92.12 211 MET A C 1
ATOM 1692 O O . MET A 1 211 ? -3.615 3.158 -19.165 1.00 92.12 211 MET A O 1
ATOM 1696 N N . GLU A 1 212 ? -5.050 1.733 -18.199 1.00 93.50 212 GLU A N 1
ATOM 1697 C CA . GLU A 1 212 ? -4.741 0.613 -19.094 1.00 93.50 212 GLU A CA 1
ATOM 1698 C C . GLU A 1 212 ? -5.228 0.881 -20.526 1.00 93.50 212 GLU A C 1
ATOM 1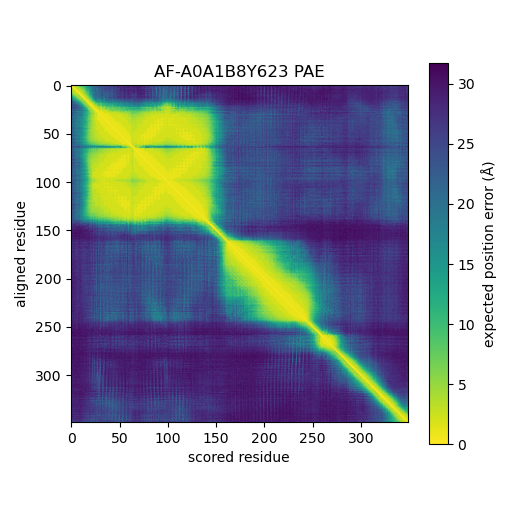700 O O . GLU A 1 212 ? -4.482 0.666 -21.484 1.00 93.50 212 GLU A O 1
ATOM 1705 N N . ALA A 1 213 ? -6.433 1.437 -20.678 1.00 94.00 213 ALA A N 1
ATOM 1706 C CA . ALA A 1 213 ? -6.967 1.849 -21.972 1.00 94.00 213 ALA A CA 1
ATOM 1707 C C . ALA A 1 213 ? -6.137 2.980 -22.608 1.00 94.00 213 ALA A C 1
ATOM 1709 O O . ALA A 1 213 ? -5.858 2.942 -23.808 1.00 94.00 213 ALA A O 1
ATOM 1710 N N . GLU A 1 214 ? -5.690 3.964 -21.822 1.00 93.19 214 GLU A N 1
ATOM 1711 C CA . GLU A 1 214 ? -4.818 5.037 -22.310 1.00 93.19 214 GLU A CA 1
ATOM 1712 C C . GLU A 1 214 ? -3.450 4.495 -22.754 1.00 93.19 214 GLU A C 1
ATOM 1714 O O . GLU A 1 214 ? -2.938 4.881 -23.809 1.00 93.19 214 GLU A O 1
ATOM 1719 N N . ALA A 1 215 ? -2.874 3.555 -21.999 1.00 92.94 215 ALA A N 1
ATOM 1720 C CA . ALA A 1 215 ? -1.628 2.891 -22.370 1.00 92.94 215 ALA A CA 1
ATOM 1721 C C . ALA A 1 215 ? -1.774 2.086 -23.673 1.00 92.94 215 ALA A C 1
ATOM 1723 O O . ALA A 1 215 ? -0.918 2.183 -24.557 1.00 92.94 215 ALA A O 1
ATOM 1724 N N . ALA A 1 216 ? -2.875 1.343 -23.831 1.00 95.06 216 ALA A N 1
ATOM 1725 C CA . ALA A 1 216 ? -3.181 0.620 -25.063 1.00 95.06 216 ALA A CA 1
ATOM 1726 C C . ALA A 1 216 ? -3.348 1.573 -26.259 1.00 95.06 216 ALA A C 1
ATOM 1728 O O . ALA A 1 216 ? -2.812 1.308 -27.336 1.00 95.06 216 ALA A O 1
ATOM 1729 N N . ARG A 1 217 ? -4.014 2.719 -26.060 1.00 95.50 217 ARG A N 1
ATOM 1730 C CA . ARG A 1 217 ? -4.182 3.750 -27.093 1.00 95.50 217 ARG A CA 1
ATOM 1731 C C . ARG A 1 217 ? -2.844 4.343 -27.536 1.00 95.50 217 ARG A C 1
ATOM 1733 O O . ARG A 1 217 ? -2.595 4.411 -28.735 1.00 95.50 217 ARG A O 1
ATOM 1740 N N . LYS A 1 218 ? -1.969 4.718 -26.596 1.00 96.38 218 LYS A N 1
ATOM 1741 C CA . LYS A 1 218 ? -0.628 5.245 -26.915 1.00 96.38 218 LYS A CA 1
ATOM 1742 C C . LYS A 1 218 ? 0.226 4.218 -27.654 1.00 96.38 218 LYS A C 1
ATOM 1744 O O . LYS A 1 218 ? 0.930 4.565 -28.594 1.00 96.38 218 LYS A O 1
ATOM 1749 N N . LYS A 1 219 ? 0.138 2.941 -27.270 1.00 95.62 219 LYS A N 1
ATOM 1750 C CA . LYS A 1 219 ? 0.845 1.858 -27.965 1.00 95.62 219 LYS A CA 1
ATOM 1751 C C . LYS A 1 219 ? 0.366 1.700 -29.413 1.00 95.62 219 LYS A C 1
ATOM 1753 O O . LYS A 1 219 ? 1.198 1.601 -30.309 1.00 95.62 219 LYS A O 1
ATOM 1758 N N . ALA A 1 220 ? -0.948 1.716 -29.640 1.00 95.50 220 ALA A N 1
ATOM 1759 C CA . ALA A 1 220 ? -1.515 1.651 -30.986 1.00 95.50 220 ALA A CA 1
ATOM 17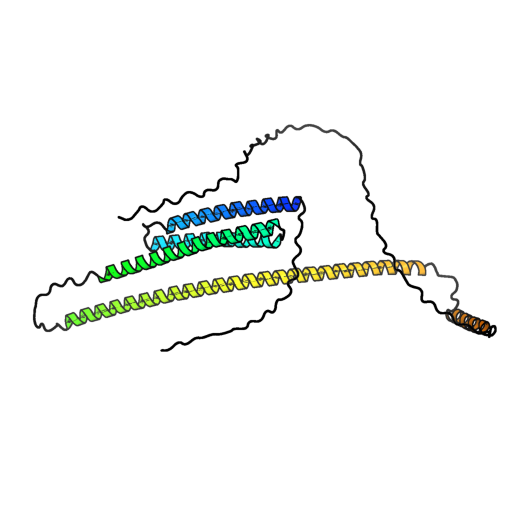60 C C . ALA A 1 220 ? -1.128 2.874 -31.838 1.00 95.50 220 ALA A C 1
ATOM 1762 O O . ALA A 1 220 ? -0.865 2.740 -33.029 1.00 95.50 220 ALA A O 1
ATOM 1763 N N . GLU A 1 221 ? -1.053 4.061 -31.232 1.00 96.94 221 GLU A N 1
ATOM 1764 C CA . GLU A 1 221 ? -0.613 5.283 -31.912 1.00 96.94 221 GLU A CA 1
ATOM 1765 C C . GLU A 1 221 ? 0.848 5.197 -32.376 1.00 96.94 221 GLU A C 1
ATOM 1767 O O . GLU A 1 221 ? 1.137 5.516 -33.530 1.00 96.94 221 GLU A O 1
ATOM 1772 N N . ILE A 1 222 ? 1.749 4.694 -31.526 1.00 94.44 222 ILE A N 1
ATOM 1773 C CA . ILE A 1 222 ? 3.154 4.453 -31.894 1.00 94.44 222 ILE A CA 1
ATOM 1774 C C . ILE A 1 222 ? 3.243 3.458 -33.058 1.00 94.44 222 ILE A C 1
ATOM 1776 O O . ILE A 1 222 ? 3.918 3.731 -34.043 1.00 94.44 222 ILE A O 1
ATOM 1780 N N . GLU A 1 223 ? 2.499 2.351 -33.003 1.00 96.56 223 GLU A N 1
ATOM 1781 C CA . GLU A 1 223 ? 2.493 1.339 -34.069 1.00 96.56 223 GLU A CA 1
ATOM 1782 C C . GLU A 1 223 ? 2.007 1.903 -35.419 1.00 96.56 223 GLU A C 1
ATOM 1784 O O . GLU A 1 223 ? 2.509 1.533 -36.481 1.00 96.56 223 GLU A O 1
ATOM 1789 N N . VAL A 1 224 ? 1.038 2.824 -35.405 1.00 97.44 224 VAL A N 1
ATOM 1790 C CA . VAL A 1 224 ? 0.589 3.526 -36.618 1.00 97.44 224 VAL A CA 1
ATOM 1791 C C . VAL A 1 224 ? 1.672 4.465 -37.153 1.00 97.44 224 VAL A C 1
ATOM 1793 O O . VAL A 1 224 ? 1.835 4.561 -38.371 1.00 97.44 224 VAL A O 1
ATOM 1796 N N . LEU A 1 225 ? 2.402 5.162 -36.280 1.00 96.00 225 LEU A N 1
ATOM 1797 C CA . LEU A 1 225 ? 3.508 6.031 -36.690 1.00 96.00 225 LEU A CA 1
ATOM 1798 C C . LEU A 1 225 ? 4.668 5.230 -37.289 1.00 96.00 225 LEU A C 1
ATOM 1800 O O . LEU A 1 225 ? 5.164 5.614 -38.345 1.00 96.00 225 LEU A O 1
ATOM 1804 N N . ASP A 1 226 ? 5.026 4.093 -36.693 1.00 95.50 226 ASP A N 1
ATOM 1805 C CA . ASP A 1 226 ? 6.062 3.201 -37.222 1.00 95.50 226 ASP A CA 1
ATOM 1806 C C . ASP A 1 226 ? 5.702 2.717 -38.633 1.00 95.50 226 ASP A C 1
ATOM 1808 O O . ASP A 1 226 ? 6.494 2.864 -39.565 1.00 95.50 226 ASP A O 1
ATOM 1812 N N . ARG A 1 227 ? 4.454 2.273 -38.846 1.00 96.38 227 ARG A N 1
ATOM 1813 C CA . ARG A 1 227 ? 3.969 1.890 -40.185 1.00 96.38 227 ARG A CA 1
ATOM 1814 C C . ARG A 1 227 ? 4.054 3.029 -41.203 1.00 96.38 227 ARG A C 1
ATOM 1816 O O . ARG A 1 227 ? 4.360 2.781 -42.367 1.00 96.38 227 ARG A O 1
ATOM 1823 N N . LYS A 1 228 ? 3.782 4.273 -40.794 1.00 97.25 228 LYS A N 1
ATOM 1824 C CA . LYS A 1 228 ? 3.910 5.445 -41.678 1.00 97.25 228 LYS A CA 1
ATOM 1825 C C . LYS A 1 228 ? 5.368 5.743 -42.021 1.00 97.25 228 LYS A C 1
ATOM 1827 O O . LYS A 1 228 ? 5.649 6.089 -43.166 1.00 97.25 228 LYS A O 1
ATOM 1832 N N . CYS A 1 229 ? 6.285 5.598 -41.066 1.00 94.69 229 CYS A N 1
ATOM 1833 C CA . CYS A 1 229 ? 7.722 5.721 -41.313 1.00 94.69 229 CYS A CA 1
ATOM 1834 C C . CYS A 1 229 ? 8.213 4.654 -42.301 1.00 94.69 229 CYS A C 1
ATOM 1836 O O . CYS A 1 229 ? 8.939 4.979 -43.246 1.00 94.69 229 CYS A O 1
ATOM 1838 N N . ASP A 1 230 ? 7.771 3.407 -42.135 1.00 94.81 230 ASP A N 1
ATOM 1839 C CA . ASP A 1 230 ? 8.099 2.307 -43.045 1.00 94.81 230 ASP A CA 1
ATOM 1840 C C . ASP A 1 230 ? 7.551 2.558 -44.456 1.00 94.81 230 ASP A C 1
ATOM 1842 O O . ASP A 1 230 ? 8.280 2.414 -45.441 1.00 94.81 230 ASP A O 1
ATOM 1846 N N . GLN A 1 231 ? 6.295 3.010 -44.563 1.00 96.44 231 GLN A N 1
ATOM 1847 C CA . GLN A 1 231 ? 5.679 3.380 -45.838 1.00 96.44 231 GLN A CA 1
ATOM 1848 C C . GLN A 1 231 ? 6.445 4.517 -46.528 1.00 96.44 231 GLN A C 1
ATOM 1850 O O . GLN A 1 231 ? 6.814 4.381 -47.692 1.00 96.44 231 GLN A O 1
ATOM 1855 N N . ALA A 1 232 ? 6.742 5.610 -45.819 1.00 95.62 232 ALA A N 1
ATOM 1856 C CA . ALA A 1 232 ? 7.488 6.740 -46.378 1.00 95.62 232 ALA A CA 1
ATOM 1857 C C . ALA A 1 232 ? 8.896 6.326 -46.840 1.00 95.62 232 ALA A C 1
ATOM 1859 O O . ALA A 1 232 ? 9.383 6.783 -47.874 1.00 95.62 232 ALA A O 1
ATOM 1860 N N . THR A 1 233 ? 9.538 5.414 -46.105 1.00 95.00 233 THR A N 1
ATOM 1861 C CA . THR A 1 233 ? 10.840 4.846 -46.477 1.00 95.00 233 THR A CA 1
ATOM 1862 C C . THR A 1 233 ? 10.740 4.001 -47.748 1.00 95.00 233 THR A C 1
ATOM 1864 O O . THR A 1 233 ? 11.610 4.091 -48.616 1.00 95.00 233 THR A O 1
ATOM 1867 N N . ALA A 1 234 ? 9.690 3.187 -47.886 1.00 95.38 234 ALA A N 1
ATOM 1868 C CA . ALA A 1 234 ? 9.445 2.400 -49.091 1.00 95.38 234 ALA A CA 1
ATOM 1869 C C . ALA A 1 234 ? 9.157 3.295 -50.309 1.00 95.38 234 ALA A C 1
ATOM 1871 O O . ALA A 1 234 ? 9.753 3.092 -51.365 1.00 95.38 234 ALA A O 1
ATOM 1872 N N . GLU A 1 235 ? 8.323 4.325 -50.149 1.00 95.25 235 GLU A N 1
ATOM 1873 C CA . GLU A 1 235 ? 8.025 5.309 -51.198 1.00 95.25 235 GLU A CA 1
ATOM 1874 C C . GLU A 1 235 ? 9.278 6.083 -51.635 1.00 95.25 235 GLU A C 1
ATOM 1876 O O . GLU A 1 235 ? 9.508 6.269 -52.831 1.00 95.25 235 GLU A O 1
ATOM 1881 N N . ALA A 1 236 ? 10.134 6.487 -50.690 1.00 95.25 236 ALA A N 1
ATOM 1882 C CA . ALA A 1 236 ? 11.399 7.147 -51.000 1.00 95.25 236 ALA A CA 1
ATOM 1883 C C . ALA A 1 236 ? 12.338 6.237 -51.809 1.00 95.25 236 ALA A C 1
ATOM 1885 O O . ALA A 1 236 ? 12.916 6.678 -52.801 1.00 95.25 236 ALA A O 1
ATOM 1886 N N . LYS A 1 237 ? 12.456 4.956 -51.430 1.00 93.94 237 LYS A N 1
ATOM 1887 C CA . LYS A 1 237 ? 13.241 3.966 -52.190 1.00 93.94 237 LYS A CA 1
ATOM 1888 C C . LYS A 1 237 ? 12.690 3.764 -53.600 1.00 93.94 237 LYS A C 1
ATOM 1890 O O . LYS A 1 237 ? 13.473 3.690 -54.543 1.00 93.94 237 LYS A O 1
ATOM 1895 N N . LEU A 1 238 ? 11.366 3.704 -53.748 1.00 94.19 238 LEU A N 1
ATOM 1896 C CA . LEU A 1 238 ? 10.711 3.546 -55.044 1.00 94.19 238 LEU A CA 1
ATOM 1897 C C . LEU A 1 238 ? 11.002 4.743 -55.961 1.00 94.19 238 LEU A C 1
ATOM 1899 O O . LEU A 1 238 ? 11.425 4.533 -57.092 1.00 94.19 238 LEU A O 1
ATOM 1903 N N . ARG A 1 239 ? 10.915 5.982 -55.454 1.00 92.62 239 ARG A N 1
ATOM 1904 C CA . ARG A 1 239 ? 11.278 7.188 -56.227 1.00 92.62 239 ARG A CA 1
ATOM 1905 C C . ARG A 1 239 ? 12.737 7.204 -56.684 1.00 92.62 239 ARG A C 1
ATOM 1907 O O . ARG A 1 239 ? 13.018 7.639 -57.795 1.00 92.62 239 ARG A O 1
ATOM 1914 N N . VAL A 1 240 ? 13.666 6.746 -55.841 1.00 93.12 240 VAL A N 1
ATOM 1915 C CA . VAL A 1 240 ? 15.089 6.644 -56.217 1.00 93.12 240 VAL A CA 1
ATOM 1916 C C . VAL A 1 240 ? 15.278 5.633 -57.352 1.00 93.12 240 VAL A C 1
ATOM 1918 O O . VAL A 1 240 ? 16.017 5.908 -58.295 1.00 93.12 240 VAL A O 1
ATOM 1921 N N . LEU A 1 241 ? 14.586 4.489 -57.297 1.00 89.62 241 LEU A N 1
ATOM 1922 C CA . LEU A 1 241 ? 14.617 3.492 -58.371 1.00 89.62 241 LEU A CA 1
ATOM 1923 C C . LEU A 1 241 ? 13.971 4.012 -59.664 1.00 89.62 241 LEU A C 1
ATOM 1925 O O . LEU A 1 241 ? 14.532 3.809 -60.735 1.00 89.62 241 LEU A O 1
ATOM 1929 N N . GLU A 1 242 ? 12.843 4.721 -59.581 1.00 88.94 242 GLU A N 1
ATOM 1930 C CA . GLU A 1 242 ? 12.199 5.348 -60.746 1.00 88.94 242 GLU A CA 1
ATOM 1931 C C . GLU A 1 242 ? 13.111 6.375 -61.427 1.00 88.94 242 GLU A C 1
ATOM 1933 O O . GLU A 1 242 ? 13.205 6.384 -62.651 1.00 88.94 242 GLU A O 1
ATOM 1938 N N . GLN A 1 243 ? 13.828 7.205 -60.661 1.00 87.06 243 GLN A N 1
ATOM 1939 C CA . GLN A 1 243 ? 14.800 8.154 -61.219 1.00 87.06 243 GLN A CA 1
ATOM 1940 C C . GLN A 1 243 ? 15.980 7.446 -61.893 1.00 87.06 243 GLN A C 1
ATOM 1942 O O . GLN A 1 243 ? 16.410 7.871 -62.963 1.00 87.06 243 GLN A O 1
ATOM 1947 N N . ALA A 1 244 ? 16.477 6.356 -61.301 1.00 82.31 244 ALA A N 1
ATOM 1948 C CA . ALA A 1 244 ? 17.555 5.566 -61.889 1.00 82.31 244 ALA A CA 1
ATOM 1949 C C . ALA A 1 244 ? 17.136 4.900 -63.212 1.00 82.31 244 ALA A C 1
ATOM 1951 O O . ALA A 1 244 ? 17.925 4.859 -64.145 1.00 82.31 244 ALA A O 1
ATOM 1952 N N . VAL A 1 245 ? 15.892 4.420 -63.319 1.00 80.62 245 VAL A N 1
ATOM 1953 C CA . VAL A 1 245 ? 15.375 3.781 -64.544 1.00 80.62 245 VAL A CA 1
ATOM 1954 C C . VAL A 1 245 ? 14.954 4.812 -65.601 1.00 80.62 245 VAL A C 1
ATOM 1956 O O . VAL A 1 245 ? 15.173 4.600 -66.791 1.00 80.62 245 VAL A O 1
ATOM 1959 N N . GLY A 1 246 ? 14.370 5.942 -65.193 1.00 62.69 246 GLY A N 1
ATOM 1960 C CA . GLY A 1 246 ? 13.925 7.005 -66.100 1.00 62.69 246 GLY A CA 1
ATOM 1961 C C . GLY A 1 246 ? 15.066 7.816 -66.723 1.00 62.69 246 GLY A C 1
ATOM 1962 O O . GLY A 1 246 ? 14.922 8.296 -67.844 1.00 62.69 246 GLY A O 1
ATOM 1963 N N . SER A 1 247 ? 16.216 7.930 -66.047 1.00 55.50 247 SER A N 1
ATOM 1964 C CA . SER A 1 247 ? 17.369 8.681 -66.565 1.00 55.50 247 SER A CA 1
ATOM 1965 C C . SER A 1 247 ? 18.099 7.986 -67.725 1.00 55.50 247 SER A C 1
ATOM 1967 O O . SER A 1 247 ? 18.813 8.663 -68.463 1.00 55.50 247 SER A O 1
ATOM 1969 N N . ASP A 1 248 ? 17.905 6.678 -67.918 1.00 54.56 248 ASP A N 1
ATOM 1970 C CA . ASP A 1 248 ? 18.524 5.920 -69.017 1.00 54.56 248 ASP A CA 1
ATOM 1971 C C . ASP A 1 248 ? 17.625 5.820 -70.264 1.00 54.56 248 ASP A C 1
ATOM 1973 O O . ASP A 1 248 ? 18.106 5.491 -71.347 1.00 54.56 248 ASP A O 1
ATOM 1977 N N . LEU A 1 249 ? 16.329 6.141 -70.162 1.00 53.38 249 LEU A N 1
ATOM 1978 C CA . LEU A 1 249 ? 15.396 6.045 -71.295 1.00 53.38 249 LEU A CA 1
ATOM 1979 C C . LEU A 1 249 ? 15.332 7.315 -72.157 1.00 53.38 249 LEU A C 1
ATOM 1981 O O . LEU A 1 249 ? 15.050 7.208 -73.349 1.00 53.38 249 LEU A O 1
ATOM 1985 N N . ASP A 1 250 ? 15.681 8.486 -71.617 1.00 47.78 250 ASP A N 1
ATOM 1986 C CA . ASP A 1 250 ? 15.784 9.726 -72.410 1.00 47.78 250 ASP A CA 1
ATOM 1987 C C . ASP A 1 250 ? 17.124 9.856 -73.163 1.00 47.78 250 ASP A C 1
ATOM 1989 O O . 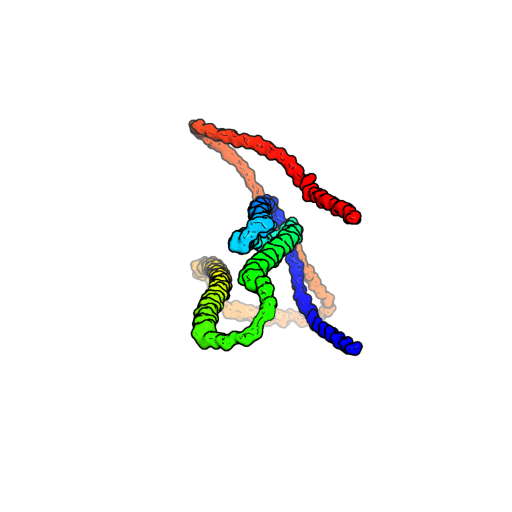ASP A 1 250 ? 17.258 10.710 -74.040 1.00 47.78 250 ASP A O 1
ATOM 1993 N N . SER A 1 251 ? 18.103 8.977 -72.891 1.00 49.00 251 SER A N 1
ATOM 1994 C CA . SER A 1 251 ? 19.390 8.943 -73.608 1.00 49.00 251 SER A CA 1
ATOM 1995 C C . SER A 1 251 ? 19.560 7.759 -74.569 1.00 49.00 251 SER A C 1
ATOM 1997 O O . SER A 1 251 ? 20.629 7.616 -75.165 1.00 49.00 251 SER A O 1
ATOM 1999 N N . VAL A 1 252 ? 18.525 6.932 -74.762 1.00 48.50 252 VAL A N 1
ATOM 2000 C CA . VAL A 1 252 ? 18.483 5.883 -75.800 1.00 48.50 252 VAL A CA 1
ATOM 2001 C C . VAL A 1 252 ? 17.282 6.116 -76.723 1.00 48.50 252 VAL A C 1
ATOM 2003 O O . VAL A 1 252 ? 16.512 5.221 -77.057 1.00 48.50 252 VAL A O 1
ATOM 2006 N N . SER A 1 253 ? 17.128 7.359 -77.175 1.00 50.44 253 SER A N 1
ATOM 2007 C CA . SER A 1 253 ? 16.538 7.624 -78.484 1.00 50.44 253 SER A CA 1
ATOM 2008 C C . SER A 1 253 ? 17.669 7.551 -79.510 1.00 50.44 253 SER A C 1
ATOM 2010 O O . SER A 1 253 ? 18.631 8.308 -79.411 1.00 50.44 253 SER A O 1
ATOM 2012 N N . MET A 1 254 ? 17.521 6.650 -80.487 1.00 47.19 254 MET A N 1
ATOM 2013 C CA . MET A 1 254 ? 18.403 6.405 -81.642 1.00 47.19 254 MET A CA 1
ATOM 2014 C C . MET A 1 254 ? 19.570 5.425 -81.433 1.00 47.19 254 MET A C 1
ATOM 2016 O O . MET A 1 254 ? 20.728 5.821 -81.481 1.00 47.19 254 MET A O 1
ATOM 2020 N N . ALA A 1 255 ? 19.281 4.126 -81.316 1.00 52.28 255 ALA A N 1
ATOM 2021 C CA . ALA A 1 255 ? 19.862 3.109 -82.210 1.00 52.28 255 ALA A CA 1
ATOM 2022 C C . ALA A 1 255 ? 19.448 1.695 -81.777 1.00 52.28 255 ALA A C 1
ATOM 2024 O O . ALA A 1 255 ? 19.684 1.278 -80.649 1.00 52.28 255 ALA A O 1
ATOM 2025 N N . ASN A 1 256 ? 18.912 0.943 -82.735 1.00 53.75 256 ASN A N 1
ATOM 2026 C CA . ASN A 1 256 ? 18.760 -0.512 -82.716 1.00 53.75 256 ASN A CA 1
ATOM 2027 C C . ASN A 1 256 ? 17.589 -1.055 -81.887 1.00 53.75 256 ASN A C 1
ATOM 2029 O O . ASN A 1 256 ? 17.743 -1.882 -80.989 1.00 53.75 256 ASN A O 1
ATOM 2033 N N . SER A 1 257 ? 16.379 -0.711 -82.336 1.00 52.22 257 SER A N 1
ATOM 2034 C CA . SER A 1 257 ? 15.253 -1.655 -82.326 1.00 52.22 257 SER A CA 1
ATOM 2035 C C . SER A 1 257 ? 15.558 -2.825 -83.279 1.00 52.22 257 SER A C 1
ATOM 2037 O O . SER A 1 257 ? 14.900 -2.998 -84.301 1.00 52.22 257 SER A O 1
ATOM 2039 N N . GLU A 1 258 ? 16.590 -3.607 -82.969 1.00 60.38 258 GLU A N 1
ATOM 2040 C CA . GLU A 1 258 ? 16.721 -4.960 -83.496 1.00 60.38 258 GLU A CA 1
ATOM 2041 C C . GLU A 1 258 ? 15.798 -5.842 -82.669 1.00 60.38 258 GLU A C 1
ATOM 2043 O O . GLU A 1 258 ? 16.023 -6.085 -81.472 1.00 60.38 258 GLU A O 1
ATOM 2048 N N . ASP A 1 259 ? 14.724 -6.228 -83.351 1.00 65.94 259 ASP A N 1
ATOM 2049 C CA . ASP A 1 259 ? 13.598 -7.008 -82.887 1.00 65.94 259 ASP A CA 1
ATOM 2050 C C . ASP A 1 259 ? 14.084 -8.156 -81.992 1.00 65.94 259 ASP A C 1
ATOM 2052 O O . ASP A 1 259 ? 14.865 -9.024 -82.397 1.00 65.94 259 ASP A O 1
ATOM 2056 N N . ALA A 1 260 ? 13.648 -8.165 -80.730 1.00 68.12 260 ALA A N 1
ATOM 2057 C CA . ALA A 1 260 ? 13.972 -9.242 -79.794 1.00 68.12 260 ALA A CA 1
ATOM 2058 C C . ALA A 1 260 ? 13.572 -10.620 -80.366 1.00 68.12 260 ALA A C 1
ATOM 2060 O O . ALA A 1 260 ? 14.174 -11.649 -80.035 1.00 68.12 260 ALA A O 1
ATOM 2061 N N . MET A 1 261 ? 12.602 -10.628 -81.286 1.00 72.25 261 MET A N 1
ATOM 2062 C CA . MET A 1 261 ? 12.192 -11.794 -82.055 1.00 72.25 261 MET A CA 1
ATOM 2063 C C . MET A 1 261 ? 13.266 -12.263 -83.048 1.00 72.25 261 MET A C 1
ATOM 2065 O O . MET A 1 261 ? 13.513 -13.465 -83.131 1.00 72.25 261 MET A O 1
ATOM 2069 N N . GLU A 1 262 ? 13.973 -11.362 -83.737 1.00 76.31 262 GLU A N 1
ATOM 2070 C CA . GLU A 1 262 ? 15.080 -11.716 -84.642 1.00 76.31 262 GLU A CA 1
ATOM 2071 C C . GLU A 1 262 ? 16.298 -12.241 -83.885 1.00 76.31 262 GLU A C 1
ATOM 2073 O O . GLU A 1 262 ? 16.920 -13.216 -84.313 1.00 76.31 262 GLU A O 1
ATOM 2078 N N . ARG A 1 263 ? 16.589 -11.685 -82.704 1.00 74.06 263 ARG A N 1
ATOM 2079 C CA . ARG A 1 263 ? 17.643 -12.213 -81.823 1.00 74.06 263 ARG A CA 1
ATOM 2080 C C . ARG A 1 263 ? 17.333 -13.631 -81.351 1.00 74.06 263 ARG A C 1
ATOM 2082 O O . ARG A 1 263 ? 18.200 -14.502 -81.401 1.00 74.06 263 ARG A O 1
ATOM 2089 N N . THR A 1 264 ? 16.085 -13.882 -80.957 1.00 80.50 264 THR A N 1
ATOM 2090 C CA . THR A 1 264 ? 15.633 -15.222 -80.554 1.00 80.50 264 THR A CA 1
ATOM 2091 C C . THR A 1 264 ? 15.665 -16.190 -81.739 1.00 80.50 264 THR A C 1
ATOM 2093 O O . THR A 1 264 ? 16.146 -17.315 -81.609 1.00 80.50 264 THR A O 1
ATOM 2096 N N . LYS A 1 265 ? 15.239 -15.744 -82.926 1.00 83.88 265 LYS A N 1
ATOM 2097 C CA . LYS A 1 265 ? 15.265 -16.540 -84.160 1.00 83.88 265 LYS A CA 1
ATOM 2098 C C . LYS A 1 265 ? 16.691 -16.923 -84.571 1.00 83.88 265 LYS A C 1
ATOM 2100 O O . LYS A 1 265 ? 16.935 -18.087 -84.885 1.00 83.88 265 LYS A O 1
ATOM 2105 N N . ASN A 1 266 ? 17.641 -15.989 -84.498 1.00 80.69 266 ASN A N 1
ATOM 2106 C CA . ASN A 1 266 ? 19.053 -16.252 -84.785 1.00 80.69 266 ASN A CA 1
ATOM 2107 C C . ASN A 1 266 ? 19.699 -17.166 -83.738 1.00 80.69 266 ASN A C 1
ATOM 2109 O O . ASN A 1 266 ? 20.488 -18.036 -84.097 1.00 80.69 266 ASN A O 1
ATOM 2113 N N . TYR A 1 267 ? 19.330 -17.036 -82.461 1.00 80.69 267 TYR A N 1
ATOM 2114 C CA . TYR A 1 267 ? 19.823 -17.928 -81.411 1.00 80.69 267 TYR A CA 1
ATOM 2115 C C . TYR A 1 267 ? 19.365 -19.380 -81.621 1.00 80.69 267 TYR A C 1
ATOM 2117 O O . TYR A 1 267 ? 20.179 -20.300 -81.536 1.00 80.69 267 TYR A O 1
ATOM 2125 N N . VAL A 1 268 ? 18.091 -19.595 -81.970 1.00 82.44 268 VAL A N 1
ATOM 2126 C CA . VAL A 1 268 ? 17.553 -20.936 -82.265 1.00 82.44 268 VAL A CA 1
ATOM 2127 C C . VAL A 1 268 ? 18.198 -21.538 -83.520 1.00 82.44 268 VAL A C 1
ATOM 2129 O O . VAL A 1 268 ? 18.566 -22.713 -83.520 1.00 82.44 268 VAL A O 1
ATOM 2132 N N . LEU A 1 269 ? 18.404 -20.743 -84.576 1.00 79.25 269 LEU A N 1
ATOM 2133 C CA . LEU A 1 269 ? 19.091 -21.203 -85.791 1.00 79.25 269 LEU A CA 1
ATOM 2134 C C . LEU A 1 269 ? 20.563 -21.573 -85.531 1.00 79.25 269 LEU A C 1
ATOM 2136 O O . LEU A 1 269 ? 21.056 -22.567 -86.071 1.00 79.25 269 LEU A O 1
ATOM 2140 N N . ASN A 1 270 ? 21.255 -20.829 -84.666 1.00 76.62 270 ASN A N 1
ATOM 2141 C CA . ASN A 1 270 ? 22.652 -21.101 -84.325 1.00 76.62 270 ASN A CA 1
ATOM 2142 C C . ASN A 1 270 ? 22.804 -22.328 -83.401 1.00 76.62 270 ASN A C 1
ATOM 2144 O O . ASN A 1 270 ? 23.764 -23.083 -83.530 1.00 76.62 270 ASN A O 1
ATOM 2148 N N . GLN A 1 271 ? 21.828 -22.582 -82.520 1.00 73.25 271 GLN A N 1
ATOM 2149 C CA . GLN A 1 271 ? 21.755 -23.802 -81.701 1.00 73.25 271 GLN A CA 1
ATOM 2150 C C . GLN A 1 271 ? 21.587 -25.064 -82.566 1.00 73.25 271 GLN A C 1
ATOM 2152 O O . GLN A 1 271 ? 22.312 -26.039 -82.376 1.00 73.25 271 GLN A O 1
ATOM 2157 N N . ASN A 1 272 ? 20.715 -25.034 -83.580 1.00 64.81 272 ASN A N 1
ATOM 2158 C CA . ASN A 1 272 ? 20.520 -26.182 -84.478 1.00 64.81 272 ASN A CA 1
ATOM 2159 C C . ASN A 1 272 ? 21.733 -26.485 -85.372 1.00 64.81 272 ASN A C 1
ATOM 2161 O O . ASN A 1 272 ? 21.910 -27.626 -85.797 1.00 64.81 272 ASN A O 1
ATOM 2165 N N . SER A 1 273 ? 22.581 -25.490 -85.638 1.00 61.66 273 SER A N 1
ATOM 2166 C CA . SER A 1 273 ? 23.782 -25.660 -86.467 1.00 61.66 273 SER A CA 1
ATOM 2167 C C . SER A 1 273 ? 24.916 -26.387 -85.729 1.00 61.66 273 SER A C 1
ATOM 2169 O O . SER A 1 273 ? 25.736 -27.046 -86.364 1.00 61.66 273 SER A O 1
ATOM 2171 N N . ASN A 1 274 ? 24.931 -26.343 -84.391 1.00 58.41 274 ASN A N 1
ATOM 2172 C CA . ASN A 1 274 ? 25.984 -26.948 -83.566 1.00 58.41 274 ASN A CA 1
ATOM 2173 C C . ASN A 1 274 ? 25.690 -28.391 -83.116 1.00 58.41 274 ASN A C 1
ATOM 2175 O O . ASN A 1 274 ? 26.573 -29.040 -82.565 1.00 58.41 274 ASN A O 1
ATOM 2179 N N . PHE A 1 275 ? 24.493 -28.928 -83.379 1.00 56.78 275 PHE A N 1
ATOM 2180 C CA . PHE A 1 275 ? 24.118 -30.300 -82.992 1.00 56.78 275 PHE A CA 1
ATOM 2181 C C . PHE A 1 275 ? 24.377 -31.374 -84.067 1.00 56.78 275 PHE A C 1
ATOM 2183 O O . PHE A 1 275 ? 24.134 -32.550 -83.814 1.00 56.78 275 PHE A O 1
ATOM 2190 N N . SER A 1 276 ? 24.893 -31.018 -85.253 1.00 52.34 276 SER A N 1
ATOM 2191 C CA . SER A 1 276 ? 25.216 -32.003 -86.311 1.00 52.34 276 SER A CA 1
ATOM 2192 C C . SER A 1 276 ? 26.671 -32.491 -86.320 1.00 52.34 276 SER A C 1
ATOM 2194 O O . SER A 1 276 ? 27.036 -33.289 -87.179 1.00 52.34 276 SER A O 1
ATOM 2196 N N . ALA A 1 277 ? 27.513 -32.066 -85.376 1.00 55.03 277 ALA A N 1
ATOM 2197 C CA . ALA A 1 277 ? 28.897 -32.523 -85.301 1.00 55.03 277 ALA A CA 1
ATOM 2198 C C . ALA A 1 277 ? 29.290 -32.804 -83.852 1.00 55.03 277 ALA A C 1
ATOM 2200 O O . ALA A 1 277 ? 29.763 -31.906 -83.167 1.00 55.03 277 ALA A O 1
ATOM 2201 N N . THR A 1 278 ? 29.048 -34.039 -83.402 1.00 48.66 278 THR A N 1
ATOM 2202 C CA . THR A 1 278 ? 29.880 -34.864 -82.492 1.00 48.66 278 THR A CA 1
ATOM 2203 C C . THR A 1 278 ? 28.998 -35.900 -81.792 1.00 48.66 278 THR A C 1
ATOM 2205 O O . THR A 1 278 ? 28.522 -35.732 -80.676 1.00 48.66 278 THR A O 1
ATOM 2208 N N . SER A 1 279 ? 28.760 -37.005 -82.500 1.00 50.53 279 SER A N 1
ATOM 2209 C CA . SER A 1 279 ? 28.403 -38.279 -81.882 1.00 50.53 279 SER A CA 1
ATOM 2210 C C . SER A 1 279 ? 29.702 -38.948 -81.450 1.00 50.53 279 SER A C 1
ATOM 2212 O O . SER A 1 279 ? 30.333 -39.593 -82.278 1.00 50.53 279 SER A O 1
ATOM 2214 N N . GLU A 1 280 ? 30.081 -38.813 -80.184 1.00 43.28 280 GLU A N 1
ATOM 2215 C CA . GLU A 1 280 ? 31.002 -39.735 -79.514 1.00 43.28 280 GLU A CA 1
ATOM 2216 C C . GLU A 1 280 ? 30.711 -39.712 -78.004 1.00 43.28 280 GLU A C 1
ATOM 2218 O O . GLU A 1 280 ? 30.886 -38.709 -77.318 1.00 43.28 280 GLU A O 1
ATOM 2223 N N . ALA A 1 281 ? 30.174 -40.829 -77.513 1.00 45.12 281 ALA A N 1
ATOM 2224 C CA . ALA A 1 281 ? 30.224 -41.230 -76.107 1.00 45.12 281 ALA A CA 1
ATOM 2225 C C . ALA A 1 281 ? 31.626 -41.818 -75.805 1.00 45.12 281 ALA A C 1
ATOM 2227 O O . ALA A 1 281 ? 32.371 -42.027 -76.766 1.00 45.12 281 ALA A O 1
ATOM 2228 N N . PRO A 1 282 ? 31.984 -42.242 -74.573 1.00 55.81 282 PRO A N 1
ATOM 2229 C CA . PRO A 1 282 ? 31.371 -42.099 -73.241 1.00 55.81 282 PRO A CA 1
ATOM 2230 C C . PRO A 1 282 ? 32.399 -41.569 -72.192 1.00 55.81 282 PRO A C 1
ATOM 2232 O O . PRO A 1 282 ? 33.544 -41.304 -72.539 1.00 55.81 282 PRO A O 1
ATOM 2235 N N . ASP A 1 283 ? 32.027 -41.403 -70.916 1.00 40.44 283 ASP A N 1
ATOM 2236 C CA . ASP A 1 283 ? 32.514 -42.260 -69.807 1.00 40.44 283 ASP A CA 1
ATOM 2237 C C . ASP A 1 283 ? 32.203 -41.671 -68.414 1.00 40.44 283 ASP A C 1
ATOM 2239 O O . ASP A 1 283 ? 32.244 -40.463 -68.170 1.00 40.44 283 ASP A O 1
ATOM 2243 N N . ASP A 1 284 ? 31.879 -42.591 -67.513 1.00 48.75 284 ASP A N 1
ATOM 2244 C CA . ASP A 1 284 ? 31.626 -42.445 -66.086 1.00 48.75 284 ASP A CA 1
ATOM 2245 C C . ASP A 1 284 ? 32.864 -41.922 -65.345 1.00 48.75 284 ASP A C 1
ATOM 2247 O O . ASP A 1 284 ? 33.874 -42.620 -65.290 1.00 48.75 284 ASP A O 1
ATOM 2251 N N . THR A 1 285 ? 32.778 -40.799 -64.618 1.00 48.78 285 THR A N 1
ATOM 2252 C CA . THR A 1 285 ? 33.342 -40.765 -63.253 1.00 48.78 285 THR A CA 1
ATOM 2253 C C . THR A 1 285 ? 32.746 -39.674 -62.360 1.00 48.78 285 THR A C 1
ATOM 2255 O O . THR A 1 285 ? 32.749 -38.479 -62.633 1.00 48.78 285 THR A O 1
ATOM 2258 N N . TYR A 1 286 ? 32.278 -40.161 -61.222 1.00 44.38 286 TYR A N 1
ATOM 2259 C CA . TYR A 1 286 ? 31.707 -39.518 -60.052 1.00 44.38 286 TYR A CA 1
ATOM 2260 C C . TYR A 1 286 ? 32.704 -38.626 -59.278 1.00 44.38 286 TYR A C 1
ATOM 2262 O O . TYR A 1 286 ? 33.814 -39.063 -58.977 1.00 44.38 286 TYR A O 1
ATOM 2270 N N . THR A 1 287 ? 32.299 -37.424 -58.836 1.00 47.25 287 THR A N 1
ATOM 2271 C CA . THR A 1 287 ? 32.771 -36.819 -57.563 1.00 47.25 287 THR A CA 1
ATOM 2272 C C . THR A 1 287 ? 31.882 -35.642 -57.112 1.00 47.25 287 THR A C 1
ATOM 2274 O O . THR A 1 287 ? 31.698 -34.695 -57.875 1.00 47.25 287 THR A O 1
ATOM 2277 N N . PRO A 1 288 ? 31.340 -35.639 -55.875 1.00 56.59 288 PRO A N 1
ATOM 2278 C CA . PRO A 1 288 ? 30.535 -34.529 -55.365 1.00 56.59 288 PRO A CA 1
ATOM 2279 C C . PRO A 1 288 ? 31.410 -33.456 -54.695 1.00 56.59 288 PRO A C 1
ATOM 2281 O O . PRO A 1 288 ? 32.129 -33.726 -53.729 1.00 56.59 288 PRO A O 1
ATOM 2284 N N . LEU A 1 289 ? 31.325 -32.219 -55.195 1.00 47.34 289 LEU A N 1
ATOM 2285 C CA . LEU A 1 289 ? 32.053 -31.067 -54.665 1.00 47.34 289 LEU A CA 1
ATOM 2286 C C . LEU A 1 289 ? 31.351 -30.490 -53.422 1.00 47.34 289 LEU A C 1
ATOM 2288 O O . LEU A 1 289 ? 30.204 -30.049 -53.443 1.00 47.34 289 LEU A O 1
ATOM 2292 N N . ARG A 1 290 ? 32.097 -30.507 -52.322 1.00 41.25 290 ARG A N 1
ATOM 2293 C CA . ARG A 1 290 ? 31.759 -30.052 -50.974 1.00 41.25 290 ARG A CA 1
ATOM 2294 C C . ARG A 1 290 ? 31.830 -28.519 -50.897 1.00 41.25 290 ARG A C 1
ATOM 2296 O O . ARG A 1 290 ? 32.925 -27.965 -50.864 1.00 41.25 290 ARG A O 1
ATOM 2303 N N . HIS A 1 291 ? 30.691 -27.831 -50.826 1.00 46.44 291 HIS A N 1
ATOM 2304 C CA . HIS A 1 291 ? 30.654 -26.387 -50.564 1.00 46.44 291 HIS A CA 1
ATOM 2305 C C . HIS A 1 291 ? 30.932 -26.094 -49.080 1.00 46.44 291 HIS A C 1
ATOM 2307 O O . HIS A 1 291 ? 30.081 -26.302 -48.218 1.00 46.44 291 HIS A O 1
ATOM 2313 N N . GLN A 1 292 ? 32.142 -25.605 -48.793 1.00 40.81 292 GLN A N 1
ATOM 2314 C CA . GLN A 1 292 ? 32.439 -24.823 -47.593 1.00 40.81 292 GLN A CA 1
ATOM 2315 C C . GLN A 1 292 ? 31.983 -23.380 -47.835 1.00 40.81 292 GLN A C 1
ATOM 2317 O O . GLN A 1 292 ? 32.450 -22.740 -48.775 1.00 40.81 292 GLN A O 1
ATOM 2322 N N . LEU A 1 293 ? 31.087 -22.868 -46.992 1.00 51.53 293 LEU A N 1
ATOM 2323 C CA . LEU A 1 293 ? 30.804 -21.439 -46.891 1.00 51.53 293 LEU A CA 1
ATOM 2324 C C . LEU A 1 293 ? 31.608 -20.885 -45.717 1.00 51.53 293 LEU A C 1
ATOM 2326 O O . LEU A 1 293 ? 31.404 -21.263 -44.566 1.00 51.53 293 LEU A O 1
ATOM 2330 N N . SER A 1 294 ? 32.562 -20.033 -46.068 1.00 51.72 294 SER A N 1
ATOM 2331 C CA . SER A 1 294 ? 33.444 -19.270 -45.200 1.00 51.72 294 SER A CA 1
ATOM 2332 C C . SER A 1 294 ? 32.702 -18.140 -44.486 1.00 51.72 294 SER A C 1
ATOM 2334 O O . SER A 1 294 ? 31.949 -17.382 -45.099 1.00 51.72 294 SER A O 1
ATOM 2336 N N . GLU A 1 295 ? 32.979 -18.014 -43.192 1.00 44.19 295 GLU A N 1
ATOM 2337 C CA . GLU A 1 295 ? 32.630 -16.892 -42.326 1.00 44.19 295 GLU A CA 1
ATOM 2338 C C . GLU A 1 295 ? 33.417 -15.638 -42.744 1.00 44.19 295 GLU A C 1
ATOM 2340 O O . GLU A 1 295 ? 34.648 -15.646 -42.762 1.00 44.19 295 GLU A O 1
ATOM 2345 N N . ASN A 1 296 ? 32.716 -14.548 -43.070 1.00 49.84 296 ASN A N 1
ATOM 2346 C CA . ASN A 1 296 ? 33.325 -13.238 -43.298 1.00 49.84 296 ASN A CA 1
ATOM 2347 C C . ASN A 1 296 ? 33.234 -12.394 -42.021 1.00 49.84 296 ASN A C 1
ATOM 2349 O O . ASN A 1 296 ? 32.151 -12.010 -41.579 1.00 49.84 296 ASN A O 1
ATOM 2353 N N . ILE A 1 297 ? 34.402 -12.103 -41.454 1.00 47.84 297 ILE A N 1
ATOM 2354 C CA . ILE A 1 297 ? 34.627 -11.201 -40.324 1.00 47.84 297 ILE A CA 1
ATOM 2355 C C . ILE A 1 297 ? 34.569 -9.760 -40.852 1.00 47.84 297 ILE A C 1
ATOM 2357 O O . ILE A 1 297 ? 35.370 -9.377 -41.702 1.00 47.84 297 ILE A O 1
ATOM 2361 N N . VAL A 1 298 ? 33.635 -8.950 -40.347 1.00 52.34 298 VAL A N 1
ATOM 2362 C CA . VAL A 1 298 ? 33.598 -7.499 -40.590 1.00 52.34 298 VAL A CA 1
ATOM 2363 C C . VAL A 1 298 ? 34.416 -6.800 -39.505 1.00 52.34 298 VAL A C 1
ATOM 2365 O O . VAL A 1 298 ? 34.029 -6.749 -38.340 1.00 52.34 298 VAL A O 1
ATOM 2368 N N . THR A 1 299 ? 35.569 -6.272 -39.910 1.00 42.31 299 THR A N 1
ATOM 2369 C CA . THR A 1 299 ? 36.410 -5.344 -39.147 1.00 42.31 299 THR A CA 1
ATOM 2370 C C . THR A 1 299 ? 35.944 -3.917 -39.430 1.00 42.31 299 THR A C 1
ATOM 2372 O O . THR A 1 299 ? 36.147 -3.418 -40.535 1.00 42.31 299 THR A O 1
ATOM 2375 N N . THR A 1 300 ? 35.347 -3.240 -38.448 1.00 50.91 300 THR A N 1
ATOM 2376 C CA . THR A 1 300 ? 35.045 -1.803 -38.552 1.00 50.91 300 THR A CA 1
ATOM 2377 C C . THR A 1 300 ? 36.139 -1.005 -37.854 1.00 50.91 300 THR A C 1
ATOM 2379 O O . THR A 1 300 ? 36.405 -1.195 -36.668 1.00 50.91 300 THR A O 1
ATOM 2382 N N . GLN A 1 301 ? 36.797 -0.154 -38.639 1.00 44.84 301 GLN A N 1
ATOM 2383 C CA . GLN A 1 301 ? 37.904 0.705 -38.247 1.00 44.84 301 GLN A CA 1
ATOM 2384 C C . GLN A 1 301 ? 37.459 1.879 -37.368 1.00 44.84 301 GLN A C 1
ATOM 2386 O O . GLN A 1 301 ? 36.416 2.496 -37.576 1.00 44.84 301 GLN A O 1
ATOM 2391 N N . ASP A 1 302 ? 38.336 2.165 -36.415 1.00 44.56 302 ASP A N 1
ATOM 2392 C CA . ASP A 1 302 ? 38.381 3.285 -35.487 1.00 44.56 302 ASP A CA 1
ATOM 2393 C C . ASP A 1 302 ? 38.831 4.563 -36.225 1.00 44.56 302 ASP A C 1
ATOM 2395 O O . ASP A 1 302 ? 39.895 4.584 -36.848 1.00 44.56 302 ASP A O 1
ATOM 2399 N N . LEU A 1 303 ? 38.021 5.626 -36.183 1.00 47.44 303 LEU A N 1
ATOM 2400 C CA . LEU A 1 303 ? 38.367 6.945 -36.722 1.00 47.44 303 LEU A CA 1
ATOM 2401 C C . LEU A 1 303 ? 38.229 8.006 -35.630 1.00 47.44 303 LEU A C 1
ATOM 2403 O O . LEU A 1 303 ? 37.143 8.465 -35.278 1.00 47.44 303 LEU A O 1
ATOM 2407 N N . LYS A 1 304 ? 39.394 8.416 -35.137 1.00 56.62 304 LYS A N 1
ATOM 2408 C CA . LYS A 1 304 ? 39.646 9.574 -34.283 1.00 56.62 304 LYS A CA 1
ATOM 2409 C C . LYS A 1 304 ? 39.962 10.793 -35.158 1.00 56.62 304 LYS A C 1
ATOM 2411 O O . LYS A 1 304 ? 40.817 10.672 -36.033 1.00 56.62 304 LYS A O 1
ATOM 2416 N N . PRO A 1 305 ? 39.407 11.982 -34.871 1.00 57.47 305 PRO A N 1
ATOM 2417 C CA . PRO A 1 305 ? 40.023 13.229 -35.313 1.00 57.47 305 PRO A CA 1
ATOM 2418 C C . PRO A 1 305 ? 40.518 14.075 -34.131 1.00 57.47 305 PRO A C 1
ATOM 2420 O O . PRO A 1 305 ? 39.775 14.411 -33.209 1.00 57.47 305 PRO A O 1
ATOM 2423 N N . SER A 1 306 ? 41.804 14.426 -34.195 1.00 50.69 306 SE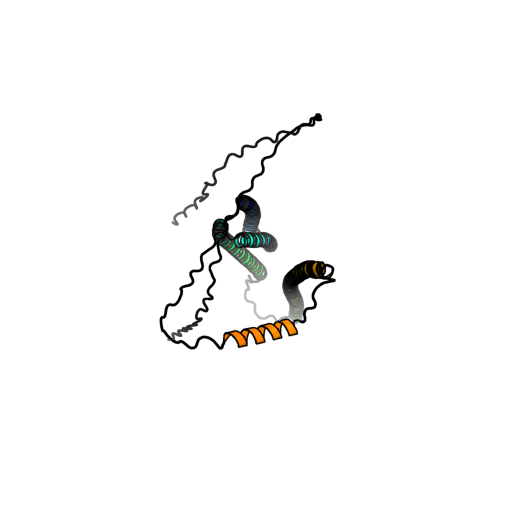R A N 1
ATOM 2424 C CA . SER A 1 306 ? 42.445 15.506 -33.439 1.00 50.69 306 SER A CA 1
ATOM 2425 C C . SER A 1 306 ? 41.972 16.882 -33.929 1.00 50.69 306 SER A C 1
ATOM 2427 O O . SER A 1 306 ? 41.780 17.072 -35.128 1.00 50.69 306 SER A O 1
ATOM 2429 N N . GLY A 1 307 ? 41.856 17.847 -33.007 1.00 43.78 307 GLY A N 1
ATOM 2430 C CA . GLY A 1 307 ? 41.745 19.287 -33.311 1.00 43.78 307 GLY A CA 1
ATOM 2431 C C . GLY A 1 307 ? 43.031 19.877 -33.917 1.00 43.78 307 GLY A C 1
ATOM 2432 O O . GLY A 1 307 ? 43.999 19.135 -34.116 1.00 43.78 307 GLY A O 1
ATOM 2433 N N . PRO A 1 308 ? 43.079 21.200 -34.192 1.00 62.09 308 PRO A N 1
ATOM 2434 C CA . PRO A 1 308 ? 43.571 22.131 -33.151 1.00 62.09 308 PRO A CA 1
ATOM 2435 C C . PRO A 1 308 ? 43.054 23.600 -33.198 1.00 62.09 308 PRO A C 1
ATOM 2437 O O . PRO A 1 308 ? 42.512 24.029 -34.207 1.00 62.09 308 PRO A O 1
ATOM 2440 N N . SER A 1 309 ? 43.367 24.348 -32.113 1.00 49.06 309 SER A N 1
ATOM 2441 C CA . SER A 1 309 ? 43.700 25.803 -31.994 1.00 49.06 309 SER A CA 1
ATOM 2442 C C . SER A 1 309 ? 42.723 26.890 -32.493 1.00 49.06 309 SER A C 1
ATOM 2444 O O . SER A 1 309 ? 42.054 26.709 -33.490 1.00 49.06 309 SER A O 1
ATOM 2446 N N . ALA A 1 310 ? 42.656 28.126 -31.981 1.00 52.12 310 ALA A N 1
ATOM 2447 C CA . ALA A 1 310 ? 43.168 28.843 -30.805 1.00 52.12 310 ALA A CA 1
ATOM 2448 C C . ALA A 1 310 ? 42.536 30.268 -30.799 1.00 52.12 310 ALA A C 1
ATOM 2450 O O . ALA A 1 310 ? 42.160 30.760 -31.857 1.00 52.12 310 ALA A O 1
ATOM 2451 N N . HIS A 1 311 ? 42.521 30.919 -29.624 1.00 44.53 311 HIS A N 1
ATOM 2452 C CA . HIS A 1 311 ? 42.445 32.374 -29.343 1.00 44.53 311 HIS A CA 1
ATOM 2453 C C . HIS A 1 311 ? 41.267 33.238 -29.852 1.00 44.53 311 HIS A C 1
ATOM 2455 O O . HIS A 1 311 ? 41.121 33.468 -31.045 1.00 44.53 311 HIS A O 1
ATOM 2461 N N . GLN A 1 312 ? 40.573 33.918 -28.923 1.00 42.12 312 GLN A N 1
ATOM 2462 C CA . GLN A 1 312 ? 40.842 35.342 -28.641 1.00 42.12 312 GLN A CA 1
ATOM 2463 C C . GLN A 1 312 ? 40.147 35.867 -27.369 1.00 42.12 312 GLN A C 1
ATOM 2465 O O . GLN A 1 312 ? 39.124 35.355 -26.921 1.00 42.12 312 GLN A O 1
ATOM 2470 N N . ASP A 1 313 ? 40.801 36.880 -26.805 1.00 49.12 313 ASP A N 1
ATOM 2471 C CA . ASP A 1 313 ? 40.592 37.590 -25.547 1.00 49.12 313 ASP A CA 1
ATOM 2472 C C . ASP A 1 313 ? 39.308 38.439 -25.463 1.00 49.12 313 ASP A C 1
ATOM 2474 O O . ASP A 1 313 ? 38.816 38.961 -26.461 1.00 49.12 313 ASP A O 1
ATOM 2478 N N . GLY A 1 314 ? 38.825 38.679 -24.237 1.00 36.53 314 GLY A N 1
ATOM 2479 C CA . GLY A 1 314 ? 37.843 39.731 -23.939 1.00 36.53 314 GLY A CA 1
ATOM 2480 C C . GLY A 1 314 ? 37.456 39.801 -22.450 1.00 36.53 314 GLY A C 1
ATOM 2481 O O . GLY A 1 314 ? 37.390 38.757 -21.806 1.00 36.53 314 GLY A O 1
ATOM 2482 N N . PRO A 1 315 ? 37.254 40.996 -21.855 1.00 58.62 315 PRO A N 1
ATOM 2483 C CA . PRO A 1 315 ? 37.663 41.260 -20.477 1.00 58.62 315 PRO A CA 1
ATOM 2484 C C . PRO A 1 315 ? 36.590 41.050 -19.397 1.00 58.62 315 PRO A C 1
ATOM 2486 O O . PRO A 1 315 ? 35.425 41.404 -19.540 1.00 58.62 315 PRO A O 1
ATOM 2489 N N . SER A 1 316 ? 37.087 40.550 -18.264 1.00 49.22 316 SER A N 1
ATOM 2490 C CA . SER A 1 316 ? 36.823 40.961 -16.879 1.00 49.22 316 SER A CA 1
ATOM 2491 C C . SER A 1 316 ? 35.541 41.756 -16.588 1.00 49.22 316 SER A C 1
ATOM 2493 O O . SER A 1 316 ? 35.429 42.949 -16.867 1.00 49.22 316 SER A O 1
ATOM 2495 N N . SER A 1 317 ? 34.624 41.113 -15.868 1.00 45.16 317 SER A N 1
ATOM 2496 C CA . SER A 1 317 ? 33.704 41.778 -14.946 1.00 45.16 317 SER A CA 1
ATOM 2497 C C . SER A 1 317 ? 33.622 40.944 -13.673 1.00 45.16 317 SER A C 1
ATOM 2499 O O . SER A 1 317 ? 33.062 39.850 -13.641 1.00 45.16 317 SER A O 1
ATOM 2501 N N . HIS A 1 318 ? 34.262 41.469 -12.631 1.00 51.50 318 HIS A N 1
ATOM 2502 C CA . HIS A 1 318 ? 34.239 40.967 -11.267 1.00 51.50 318 HIS A CA 1
ATOM 2503 C C . HIS A 1 318 ? 32.803 40.842 -10.746 1.00 51.50 318 HIS A C 1
ATOM 2505 O O . HIS A 1 318 ? 32.158 41.849 -10.476 1.00 51.50 318 HIS A O 1
ATOM 2511 N N . THR A 1 319 ? 32.355 39.617 -10.480 1.00 50.78 319 THR A N 1
ATOM 2512 C CA . THR A 1 319 ? 31.468 39.334 -9.345 1.00 50.78 319 THR A CA 1
ATOM 2513 C C . THR A 1 319 ? 31.925 38.029 -8.697 1.00 50.78 319 THR A C 1
ATOM 2515 O O . THR A 1 319 ? 32.054 36.995 -9.346 1.00 50.78 319 THR A O 1
ATOM 2518 N N . SER A 1 320 ? 32.283 38.116 -7.417 1.00 52.69 320 SER A N 1
ATOM 2519 C CA . SER A 1 320 ? 32.762 37.003 -6.598 1.00 52.69 320 SER A CA 1
ATOM 2520 C C . SER A 1 320 ? 31.738 35.869 -6.526 1.00 52.69 320 SER A C 1
ATOM 2522 O O . SER A 1 320 ? 30.630 36.107 -6.044 1.00 52.69 320 SER A O 1
ATOM 2524 N N . PRO A 1 321 ? 32.106 34.617 -6.843 1.00 47.69 321 PRO A N 1
ATOM 2525 C CA . PRO A 1 321 ? 31.382 33.472 -6.339 1.00 47.69 321 PRO A CA 1
ATOM 2526 C C . PRO A 1 321 ? 31.972 33.081 -4.981 1.00 47.69 321 PRO A C 1
ATOM 2528 O O . PRO A 1 321 ? 33.158 32.772 -4.837 1.00 47.69 321 PRO A O 1
ATOM 2531 N N . HIS A 1 322 ? 31.113 33.123 -3.967 1.00 46.88 322 HIS A N 1
ATOM 2532 C CA . HIS A 1 322 ? 31.318 32.477 -2.679 1.00 46.88 322 HIS A CA 1
ATOM 2533 C C . HIS A 1 322 ? 31.899 31.069 -2.884 1.00 46.88 322 HIS A C 1
ATOM 2535 O O . HIS A 1 322 ? 31.279 30.226 -3.532 1.00 46.88 322 HIS A O 1
ATOM 2541 N N . LYS A 1 323 ? 33.077 30.802 -2.307 1.00 45.22 323 LYS A N 1
ATOM 2542 C CA . LYS A 1 323 ? 33.586 29.435 -2.148 1.00 45.22 323 LYS A CA 1
ATOM 2543 C C . LYS A 1 323 ? 32.542 28.623 -1.369 1.00 45.22 323 LYS A C 1
ATOM 2545 O O . LYS A 1 323 ? 32.238 29.016 -0.238 1.00 45.22 323 LYS A O 1
ATOM 2550 N N . PRO A 1 324 ? 32.028 27.498 -1.891 1.00 45.59 324 PRO A N 1
ATOM 2551 C CA . PRO A 1 324 ? 31.338 26.543 -1.045 1.00 45.59 324 PRO A CA 1
ATOM 2552 C C . PRO A 1 324 ? 32.364 25.983 -0.059 1.00 45.59 324 PRO A C 1
ATOM 2554 O O . PRO A 1 324 ? 33.410 25.456 -0.445 1.00 45.59 324 PRO A O 1
ATOM 2557 N N . GLN A 1 325 ? 32.092 26.163 1.231 1.00 47.03 325 GLN A N 1
ATOM 2558 C CA . GLN A 1 325 ? 32.831 25.489 2.285 1.00 47.03 325 GLN A CA 1
ATOM 2559 C C . GLN A 1 325 ? 32.732 23.985 2.038 1.00 47.03 325 GLN A C 1
ATOM 2561 O O . GLN A 1 325 ? 31.649 23.405 2.046 1.00 47.03 325 GLN A O 1
ATOM 2566 N N . THR A 1 326 ? 33.880 23.357 1.806 1.00 38.84 326 THR A N 1
ATOM 2567 C CA . THR A 1 326 ? 34.035 21.908 1.824 1.00 38.84 326 THR A CA 1
ATOM 2568 C C . THR A 1 326 ? 33.729 21.424 3.241 1.00 38.84 326 THR A C 1
ATOM 2570 O O . THR A 1 326 ? 34.609 21.394 4.102 1.00 38.84 326 THR A O 1
ATOM 2573 N N . ILE A 1 327 ? 32.471 21.070 3.503 1.00 45.38 327 ILE A N 1
ATOM 2574 C CA . ILE A 1 327 ? 32.113 20.273 4.672 1.00 45.38 327 ILE A CA 1
ATOM 2575 C C . ILE A 1 327 ? 32.697 18.888 4.411 1.00 45.38 327 ILE A C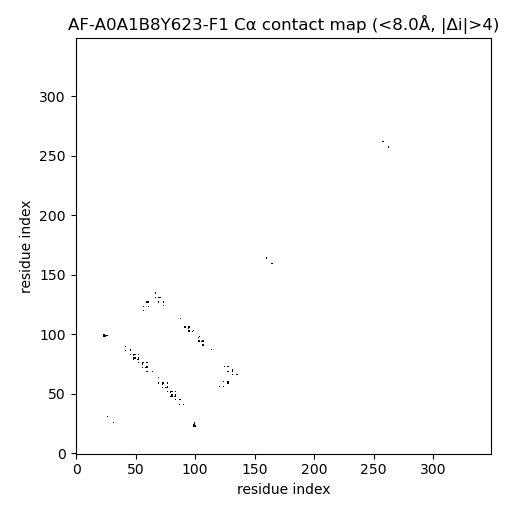 1
ATOM 2577 O O . ILE A 1 327 ? 32.183 18.108 3.611 1.00 45.38 327 ILE A O 1
ATOM 2581 N N . LYS A 1 328 ? 33.833 18.605 5.052 1.00 42.56 328 LYS A N 1
ATOM 2582 C CA . LYS A 1 328 ? 34.336 17.244 5.207 1.00 42.56 328 LYS A CA 1
ATOM 2583 C C . LYS A 1 328 ? 33.289 16.477 6.011 1.00 42.56 328 LYS A C 1
ATOM 2585 O O . LYS A 1 328 ? 33.267 16.582 7.235 1.00 42.56 328 LYS A O 1
ATOM 2590 N N . TYR A 1 329 ? 32.428 15.724 5.338 1.00 41.09 329 TYR A N 1
ATOM 2591 C CA . TYR A 1 329 ? 31.682 14.664 5.997 1.00 41.09 329 TYR A CA 1
ATOM 2592 C C . TYR A 1 329 ? 32.706 13.630 6.460 1.00 41.09 329 TYR A C 1
ATOM 2594 O O . TYR A 1 329 ? 33.317 12.924 5.657 1.00 41.09 329 TYR A O 1
ATOM 2602 N N . GLN A 1 330 ? 32.961 13.602 7.768 1.00 40.94 330 GLN A N 1
ATOM 2603 C CA . GLN A 1 330 ? 33.559 12.437 8.396 1.00 40.94 330 GLN A CA 1
ATOM 2604 C C . GLN A 1 330 ? 32.640 11.260 8.090 1.00 40.94 330 GLN A C 1
ATOM 2606 O O . GLN A 1 330 ? 31.477 11.258 8.482 1.00 40.94 330 GLN A O 1
ATOM 2611 N N . SER A 1 331 ? 33.179 10.294 7.350 1.00 41.44 331 SER A N 1
ATOM 2612 C CA . SER A 1 331 ? 32.612 8.964 7.187 1.00 41.44 331 SER A CA 1
ATOM 2613 C C . SER A 1 331 ? 32.327 8.393 8.575 1.00 41.44 331 SER A C 1
ATOM 2615 O O . SER A 1 331 ? 33.244 8.019 9.310 1.00 41.44 331 SER A O 1
ATOM 2617 N N . VAL A 1 332 ? 31.058 8.415 8.974 1.00 45.16 332 VAL A N 1
ATOM 2618 C CA . VAL A 1 332 ? 30.593 7.711 10.162 1.00 45.16 332 VAL A CA 1
ATOM 2619 C C . VAL A 1 332 ? 30.383 6.268 9.727 1.00 45.16 332 VAL A C 1
ATOM 2621 O O . VAL A 1 332 ? 29.524 5.980 8.900 1.00 45.16 332 VAL A O 1
ATOM 2624 N N . ASN A 1 333 ? 31.220 5.382 10.265 1.00 44.34 333 ASN A N 1
ATOM 2625 C CA . ASN A 1 333 ? 31.144 3.932 10.114 1.00 44.34 333 ASN A CA 1
ATOM 2626 C C . ASN A 1 333 ? 29.689 3.414 10.135 1.00 44.34 333 ASN A C 1
ATOM 2628 O O . ASN A 1 333 ? 29.031 3.538 11.174 1.00 44.34 333 ASN A O 1
ATOM 2632 N N . PRO A 1 334 ? 29.205 2.729 9.082 1.00 46.81 334 PRO A N 1
ATOM 2633 C CA . PRO A 1 334 ? 27.999 1.916 9.158 1.00 46.81 334 PRO A CA 1
ATOM 2634 C C . PRO A 1 334 ? 28.365 0.598 9.852 1.00 46.81 334 PRO A C 1
ATOM 2636 O O . PRO A 1 334 ? 28.568 -0.439 9.230 1.00 46.81 334 PRO A O 1
ATOM 2639 N N . GLY A 1 335 ? 28.561 0.667 11.167 1.00 41.34 335 GLY A N 1
ATOM 2640 C CA . GLY A 1 335 ? 29.097 -0.442 11.951 1.00 41.34 335 GLY A CA 1
ATOM 2641 C C . GLY A 1 335 ? 28.746 -0.358 13.428 1.00 41.34 335 GLY A C 1
ATOM 2642 O O . GLY A 1 335 ? 29.557 -0.737 14.266 1.00 41.34 335 GLY A O 1
ATOM 2643 N N . VAL A 1 336 ? 27.561 0.154 13.771 1.00 43.69 336 VAL A N 1
ATOM 2644 C CA . VAL A 1 336 ? 27.033 0.049 15.136 1.00 43.69 336 VAL A CA 1
ATOM 2645 C C . VAL A 1 336 ? 25.792 -0.826 15.108 1.00 43.69 336 VAL A C 1
ATOM 2647 O O . VAL A 1 336 ? 24.680 -0.403 14.812 1.00 43.69 336 VAL A O 1
ATOM 2650 N N . ASN A 1 337 ? 26.038 -2.093 15.410 1.00 47.72 337 ASN A N 1
ATOM 2651 C CA . ASN A 1 337 ? 25.051 -3.115 15.689 1.00 47.72 337 ASN A CA 1
ATOM 2652 C C . ASN A 1 337 ? 24.357 -2.744 17.016 1.00 47.72 337 ASN A C 1
ATOM 2654 O O . ASN A 1 337 ? 24.861 -3.059 18.094 1.00 47.72 337 ASN A O 1
ATOM 2658 N N . ILE A 1 338 ? 23.239 -2.011 16.965 1.00 45.12 338 ILE A N 1
ATOM 2659 C CA . ILE A 1 338 ? 22.425 -1.709 18.155 1.00 45.12 338 ILE A CA 1
ATOM 2660 C C . ILE A 1 338 ? 21.535 -2.924 18.447 1.00 45.12 338 ILE A C 1
ATOM 2662 O O . ILE A 1 338 ? 20.317 -2.892 18.306 1.00 45.12 338 ILE A O 1
ATOM 2666 N N . LEU A 1 339 ? 22.168 -4.020 18.867 1.00 44.97 339 LEU A N 1
ATOM 2667 C CA . LEU A 1 339 ? 21.509 -5.102 19.587 1.00 44.97 339 LEU A CA 1
ATOM 2668 C C . LEU A 1 339 ? 21.634 -4.792 21.086 1.00 44.97 339 LEU A C 1
ATOM 2670 O O . LEU A 1 339 ? 22.482 -5.326 21.802 1.00 44.97 339 LEU A O 1
ATOM 2674 N N . ALA A 1 340 ? 20.827 -3.843 21.560 1.00 45.28 340 ALA A N 1
ATOM 2675 C CA . ALA A 1 340 ? 20.749 -3.522 22.977 1.00 45.28 340 ALA A CA 1
ATOM 2676 C C . ALA A 1 340 ? 19.974 -4.627 23.716 1.00 45.28 340 ALA A C 1
ATOM 2678 O O . ALA A 1 340 ? 18.755 -4.728 23.618 1.00 45.28 340 ALA A O 1
ATOM 2679 N N . LYS A 1 341 ? 20.741 -5.464 24.425 1.00 42.66 341 LYS A N 1
ATOM 2680 C CA . LYS A 1 341 ? 20.411 -6.199 25.661 1.00 42.66 341 LYS A CA 1
ATOM 2681 C C . LYS A 1 341 ? 18.977 -5.999 26.181 1.00 42.66 341 LYS A C 1
ATOM 2683 O O . LYS A 1 341 ? 18.671 -4.993 26.818 1.00 42.66 341 LYS A O 1
ATOM 2688 N N . LEU A 1 342 ? 18.148 -7.029 26.013 1.00 50.50 342 LEU A N 1
ATOM 2689 C CA . LEU A 1 342 ? 16.992 -7.273 26.875 1.00 50.50 342 LEU A CA 1
ATOM 2690 C C . LEU A 1 342 ? 17.486 -7.594 28.303 1.00 50.50 342 LEU A C 1
ATOM 2692 O O . LEU A 1 342 ? 18.422 -8.386 28.444 1.00 50.50 342 LEU A O 1
ATOM 2696 N N . PRO A 1 343 ? 16.899 -7.007 29.360 1.00 53.16 343 PRO A N 1
ATOM 2697 C CA . PRO A 1 343 ? 17.199 -7.393 30.733 1.00 53.16 343 PRO A CA 1
ATOM 2698 C C . PRO A 1 343 ? 16.632 -8.788 31.033 1.00 53.16 343 PRO A C 1
ATOM 2700 O O . PRO A 1 343 ? 15.478 -9.083 30.722 1.00 53.16 343 PRO A O 1
ATOM 2703 N N . SER A 1 344 ? 17.459 -9.644 31.637 1.00 57.25 344 SER A N 1
ATOM 2704 C CA . SER A 1 344 ? 17.069 -10.975 32.108 1.00 57.25 344 SER A CA 1
ATOM 2705 C C . SER A 1 344 ? 15.908 -10.896 33.113 1.00 57.25 344 SER A C 1
ATOM 2707 O O . SER A 1 344 ? 15.915 -10.004 33.966 1.00 57.25 344 SER A O 1
ATOM 2709 N N . PRO A 1 345 ? 14.936 -11.826 33.069 1.00 59.06 345 PRO A N 1
ATOM 2710 C CA . PRO A 1 345 ? 13.884 -11.894 34.075 1.00 59.06 345 PRO A CA 1
ATOM 2711 C C . PRO A 1 345 ? 14.472 -12.285 35.437 1.00 59.06 345 PRO A C 1
ATOM 2713 O O . PRO A 1 345 ? 15.296 -13.196 35.538 1.00 59.06 345 PRO A O 1
ATOM 2716 N N . LEU A 1 346 ? 14.053 -11.568 36.482 1.00 63.53 346 LEU A N 1
ATOM 2717 C CA . LEU A 1 346 ? 14.380 -11.883 37.872 1.00 63.53 346 LEU A CA 1
ATOM 2718 C C . LEU A 1 346 ? 13.786 -13.247 38.270 1.00 63.53 346 LEU A C 1
ATOM 2720 O O . LEU A 1 346 ? 12.699 -13.594 37.800 1.00 63.53 346 LEU A O 1
ATOM 2724 N N . PRO A 1 347 ? 14.467 -14.012 39.141 1.00 57.41 347 PRO A N 1
ATOM 2725 C CA . PRO A 1 347 ? 13.948 -15.277 39.638 1.00 57.41 347 PRO A CA 1
ATOM 2726 C C . PRO A 1 347 ? 12.721 -15.036 40.522 1.00 57.41 347 PRO A C 1
ATOM 2728 O O . PRO A 1 347 ? 12.728 -14.180 41.405 1.00 57.41 347 PRO A O 1
ATOM 2731 N N . VAL A 1 348 ? 11.670 -15.811 40.265 1.00 60.41 348 VAL A N 1
ATOM 2732 C CA . VAL A 1 348 ? 10.474 -15.889 41.106 1.00 60.41 348 VAL A CA 1
ATOM 2733 C C . VAL A 1 348 ? 10.825 -16.733 42.334 1.00 60.41 348 VAL A C 1
ATOM 2735 O O . VAL A 1 348 ? 11.223 -17.888 42.183 1.00 60.41 348 VAL A O 1
ATOM 2738 N N . THR A 1 349 ? 10.700 -16.147 43.523 1.00 69.12 349 THR A N 1
ATOM 2739 C CA . THR A 1 349 ? 10.627 -16.858 44.812 1.00 69.12 349 THR A CA 1
ATOM 2740 C C . THR A 1 349 ? 9.199 -16.899 45.301 1.00 69.12 349 THR A C 1
ATOM 2742 O O . THR A 1 349 ? 8.556 -15.823 45.226 1.00 69.12 349 THR A O 1
#

Radius of gyration: 45.15 Å; Cα contacts (8 Å, |Δi|>4): 60; chains: 1; bounding box: 96×86×141 Å

Organism: Xenopus tropicalis (NCBI:txid8364)

pLDDT: mean 76.84, std 21.14, range [36.53, 98.56]

Sequence (349 aa):
MADTLLQEEGADNLTEASVKPKRVTKLSWKSKENFEITMEEFSVDLAHRWERTVHYMSEVTQPSQRVLQLEGALLRFKSVYETYQKLCTKYMSFLKSTNTEESLEELKRFEHLNQERSKKVSETKANVEARITQLQETASHRSTSTRHSKRSSRSSHSRSSTLSELIRARAEVEAAKVRAAFADKKAEMEAEAACKKAEMEAEAARKKAEMEAEAARKKAEIEVLDRKCDQATAEAKLRVLEQAVGSDLDSVSMANSEDAMERTKNYVLNQNSNFSATSEAPDDTYTPLRHQLSENIVTTQDLKPSGPSAHQDGPSSHTSPHKPQTIKYQSVNPGVNILAKLPSPLPVT

Secondary structure (DSSP, 8-state):
-------------------PPPPPPPPPHHHHHHHHHHHHHHHHHHHHHHHHHHHHHHHHT-TT--HHHHHHHHHHHHHHHHHHHHHHHHHHHHHHHH--HHHHHHHHHHHHHHHHHHHHHHHHHHHHHHHHHHHHHHHHHHTTTTS--------------HHHHHHHHHHHHHHHHHHHHHHHHHHHHHHHHHHHHHHHHHHHHHHHHHHHHHHHHHHHHHHHHHHHHHHHHHHHHHHHHHHHHHTTTTT--SS----HHHHHHHHHHHHHHSSSS----------------------PPP--------------------PPP--------S-------PPPPPPP-

Mean predicted aligned error: 20.97 Å

Foldseek 3Di:
DDDDDDDPPPPPDDPPPPPPDDDADDDDPVRVVVLVVVLVVLVVVLVVLLVVLVVLLVVLPDPPDDLVRNVVSLVVSVVSVVVSVVSLVVLLVSLVVNRHPVSVVVSVVSVVVVVVSVVSSVVSSVVSVVVSVVNVVVVVVVVVPPDDPDPDDDDDDDDDDPVVVVVVVVVVVVVVVVVVVVVVVVVVVVVVVVVVVVVVVVVVVVVVVVVVVVVVVVVVVVVVVVVVVVVVVVVVVVVVVVCVVVVVVVVPPDDDPPDPVVVVVVVVVVVVVPPPDDPDDDDDDDDDDDDDDDDDDDDDDDDDDDDDDDDDDDDDDDDDDDDDPPPPPDPDDPDDPPPDDDDDDDDDD

Solvent-accessible surface area (backbone atoms only — not comparable to full-atom values): 22126 Å² total; per-residue (Å²): 141,78,89,82,85,84,82,80,85,78,83,82,74,82,82,76,72,84,71,72,82,78,80,71,54,84,72,52,72,70,56,44,55,52,48,53,53,53,50,49,54,51,49,54,53,50,50,55,41,45,53,54,31,53,52,35,53,57,60,46,67,49,88,86,60,52,62,71,56,41,55,53,39,47,51,54,32,51,55,47,43,51,59,38,52,59,48,51,54,51,51,51,49,53,26,62,70,66,38,25,69,71,34,50,52,49,42,55,54,48,52,54,53,50,50,55,52,49,51,54,52,51,53,53,50,53,52,46,52,51,49,44,52,52,54,53,51,56,56,56,53,63,74,62,71,85,70,79,90,71,91,68,80,91,78,80,89,74,86,78,57,71,68,64,54,52,54,50,53,52,53,51,52,53,53,49,50,55,50,50,56,51,52,51,54,50,51,49,55,52,50,51,52,50,50,53,52,53,50,53,50,53,50,52,51,49,55,52,53,50,54,51,51,51,52,52,50,54,51,55,51,51,56,53,50,51,53,51,53,53,49,53,51,50,52,52,53,50,53,54,51,50,51,63,59,53,65,57,58,78,73,63,74,86,81,77,92,67,51,71,64,57,56,51,52,51,51,55,56,54,54,63,67,62,72,80,72,79,92,73,84,88,83,93,79,90,81,89,86,80,85,80,84,80,87,82,84,85,83,81,83,88,83,84,82,83,86,82,90,80,91,85,89,84,83,88,80,93,72,88,77,80,78,79,79,82,77,78,76,74,84,74,74,97,74,77,84,84,76,77,78,78,82,80,83,77,84,87,128